Protein AF-A0A9Q1RD92-F1 (afdb_monomer_lite)

Foldseek 3Di:
DQDLCQLLVQQDEVVCVVVLLQDFPPVVPDPPFDQFAKFFLEDPVVVVCLLQLAQFKAAQWDQDPDQQLDDPVLPPLQDSVLWIFADLAIAGAPVLSVLSNPDPRQVVSCVPQRDAQDDDDPVCPPVSVVSVPHRHHDCSGTVSNSSCSVVVCPVRHLNHHQEAFAADPPDPDPVPRPPGGDEQELVCLDPVNSVVLQPDQWDADPNVRDIRGCDRPNDGGRSHRMYDGYHPNSVVNCVVVCSYPPPPPDDPPPNNVTRDDPPSRRNHYYDDDPDDD

Organism: NCBI:txid402998

Structure (mmCIF, N/CA/C/O backbone):
data_AF-A0A9Q1RD92-F1
#
_entry.id   AF-A0A9Q1RD92-F1
#
loop_
_atom_site.group_PDB
_atom_site.id
_atom_site.type_symbol
_atom_site.label_atom_id
_atom_site.label_alt_id
_atom_site.label_comp_id
_atom_site.label_asym_id
_atom_site.label_entity_id
_atom_site.label_seq_id
_atom_site.pdbx_PDB_ins_code
_atom_site.Cartn_x
_atom_site.Cartn_y
_atom_site.Cartn_z
_atom_site.occupancy
_atom_site.B_iso_or_equiv
_atom_site.auth_seq_id
_atom_site.auth_comp_id
_atom_site.auth_asym_id
_atom_site.auth_atom_id
_atom_site.pdbx_PDB_model_num
ATOM 1 N N . MET A 1 1 ? -16.135 16.000 1.219 1.00 26.03 1 MET A N 1
ATOM 2 C CA . MET A 1 1 ? -16.306 14.805 2.072 1.00 26.03 1 MET A CA 1
ATOM 3 C C . MET A 1 1 ? -16.452 13.628 1.133 1.00 26.03 1 MET A C 1
ATOM 5 O O . MET A 1 1 ? -17.307 13.710 0.267 1.00 26.03 1 MET A O 1
ATOM 9 N N . LEU A 1 2 ? -15.581 12.622 1.229 1.00 29.78 2 LEU A N 1
ATOM 10 C CA . LEU A 1 2 ? -15.732 11.386 0.459 1.00 29.78 2 LEU A CA 1
ATOM 11 C C . LEU A 1 2 ? -16.819 10.551 1.150 1.00 29.78 2 LEU A C 1
ATOM 13 O O . LEU A 1 2 ? -16.694 10.261 2.340 1.00 29.78 2 LEU A O 1
ATOM 17 N N . ASN A 1 3 ? -17.905 10.245 0.441 1.00 27.03 3 ASN A N 1
ATOM 18 C CA . ASN A 1 3 ? -18.928 9.308 0.917 1.00 27.03 3 ASN A CA 1
ATOM 19 C C . ASN A 1 3 ? -18.366 7.875 0.891 1.00 27.03 3 ASN A C 1
ATOM 21 O O . ASN A 1 3 ? -17.477 7.594 0.090 1.00 27.03 3 ASN A O 1
ATOM 25 N N . SER A 1 4 ? -18.898 6.967 1.718 1.00 34.47 4 SER A N 1
ATOM 26 C CA . SER A 1 4 ? -18.618 5.512 1.674 1.00 34.47 4 SER A CA 1
ATOM 27 C C . SER A 1 4 ? -18.643 4.982 0.244 1.00 34.47 4 SER A C 1
ATOM 29 O O . SER A 1 4 ? -17.712 4.318 -0.200 1.00 34.47 4 SER A O 1
ATOM 31 N N . LEU A 1 5 ? -19.659 5.406 -0.515 1.00 29.25 5 LEU A N 1
ATOM 32 C CA . LEU A 1 5 ? -19.822 5.072 -1.925 1.00 29.25 5 LEU A CA 1
ATOM 33 C C . LEU A 1 5 ? -18.646 5.503 -2.816 1.00 29.25 5 LEU A C 1
ATOM 35 O O . LEU A 1 5 ? -18.371 4.813 -3.781 1.00 29.25 5 LEU A O 1
ATOM 39 N N . GLN A 1 6 ? -17.903 6.573 -2.510 1.00 32.31 6 GLN A N 1
ATOM 40 C CA . GLN A 1 6 ? -16.749 7.000 -3.324 1.00 32.31 6 GLN A CA 1
ATOM 41 C C . GLN A 1 6 ? -15.453 6.239 -3.017 1.00 32.31 6 GLN A C 1
ATOM 43 O O . GLN A 1 6 ? -14.544 6.242 -3.846 1.00 32.31 6 GLN A O 1
ATOM 48 N N . ILE A 1 7 ? -15.342 5.611 -1.843 1.00 35.44 7 ILE A N 1
ATOM 49 C CA . ILE A 1 7 ? -14.214 4.722 -1.520 1.00 35.44 7 ILE A CA 1
ATOM 50 C C . ILE A 1 7 ? -14.459 3.331 -2.126 1.00 35.44 7 ILE A C 1
ATOM 52 O O . ILE A 1 7 ? -13.508 2.691 -2.565 1.00 35.44 7 ILE A O 1
ATOM 56 N N . VAL A 1 8 ?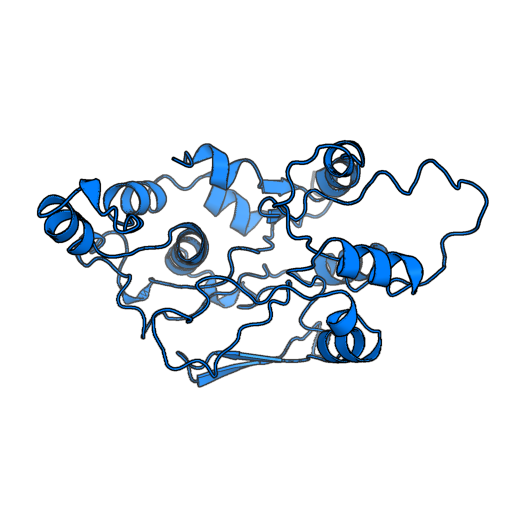 -15.729 2.921 -2.218 1.00 33.53 8 VAL A N 1
ATOM 57 C CA . VAL A 1 8 ? -16.171 1.593 -2.674 1.00 33.53 8 VAL A CA 1
ATOM 58 C C . VAL A 1 8 ? -16.534 1.535 -4.171 1.00 33.53 8 VAL A C 1
ATOM 60 O O . VAL A 1 8 ? -16.395 0.480 -4.777 1.00 33.53 8 VAL A O 1
ATOM 63 N N . GLN A 1 9 ? -16.885 2.645 -4.841 1.00 28.39 9 GLN A N 1
ATOM 64 C CA . GLN A 1 9 ? -17.232 2.651 -6.284 1.00 28.39 9 GLN A CA 1
ATOM 65 C C . GLN A 1 9 ? -16.112 2.200 -7.238 1.00 28.39 9 GLN A C 1
ATOM 67 O O . GLN A 1 9 ? -16.344 2.089 -8.438 1.00 28.39 9 GLN A O 1
ATOM 72 N N . TYR A 1 10 ? -14.904 1.949 -6.734 1.00 37.84 10 TYR A N 1
ATOM 73 C CA . TYR A 1 10 ? -13.746 1.560 -7.537 1.00 37.84 10 TYR A CA 1
ATOM 74 C C . TYR A 1 10 ? -13.328 0.104 -7.336 1.00 37.84 10 TYR A C 1
ATOM 76 O O . TYR A 1 10 ? -12.181 -0.227 -7.618 1.00 37.84 10 TYR A O 1
ATOM 84 N N . VAL A 1 11 ? -14.236 -0.764 -6.883 1.00 36.69 11 VAL A N 1
ATOM 85 C CA . VAL A 1 11 ? -14.088 -2.225 -6.938 1.00 36.69 11 VAL A CA 1
ATOM 86 C C . VAL A 1 11 ? -14.113 -2.657 -8.420 1.00 36.69 11 VAL A C 1
ATOM 88 O O . VAL A 1 11 ? -15.149 -3.008 -8.973 1.00 36.69 11 VAL A O 1
ATOM 91 N N . VAL A 1 12 ? -12.981 -2.536 -9.121 1.00 38.09 12 VAL A N 1
ATOM 92 C CA . VAL A 1 12 ? -12.876 -2.781 -10.572 1.00 38.09 12 VAL A CA 1
ATOM 93 C C . VAL A 1 12 ? -12.533 -4.248 -10.801 1.00 38.09 12 VAL A C 1
ATOM 95 O O . VAL A 1 12 ? -11.369 -4.631 -10.677 1.00 38.09 12 VAL A O 1
ATOM 98 N N . ALA A 1 13 ? -13.550 -5.057 -11.142 1.00 35.62 13 ALA A N 1
ATOM 99 C CA . ALA A 1 13 ? -13.432 -6.373 -11.793 1.00 35.62 13 ALA A CA 1
ATOM 100 C C . ALA A 1 13 ? -12.363 -6.283 -12.887 1.00 35.62 13 ALA A C 1
ATOM 102 O O . ALA A 1 13 ? -12.375 -5.321 -13.644 1.00 35.62 13 ALA A O 1
ATOM 103 N N . LEU A 1 14 ? -11.438 -7.237 -13.021 1.00 38.88 14 LEU A N 1
ATOM 104 C CA . LEU A 1 14 ? -10.480 -7.238 -14.143 1.00 38.88 14 LEU A CA 1
ATOM 105 C C . LEU A 1 14 ? -11.116 -7.002 -15.517 1.00 38.88 14 LEU A C 1
ATOM 107 O O . LEU A 1 14 ? -10.468 -6.427 -16.386 1.00 38.88 14 LEU A O 1
ATOM 111 N N . GLU A 1 15 ? -12.383 -7.361 -15.696 1.00 34.72 15 GLU A N 1
ATOM 112 C CA . GLU A 1 15 ? -13.148 -7.058 -16.907 1.00 34.72 15 GLU A CA 1
ATOM 113 C C . GLU A 1 15 ? -13.212 -5.552 -17.218 1.00 34.72 15 GLU A C 1
ATOM 115 O O . GLU A 1 15 ? -13.109 -5.142 -18.371 1.00 34.72 15 GLU A O 1
ATOM 120 N N . THR A 1 16 ? -13.248 -4.691 -16.198 1.00 34.69 16 THR A N 1
ATOM 121 C CA . THR A 1 16 ? -13.202 -3.230 -16.354 1.00 34.69 16 THR A CA 1
ATOM 122 C C . THR A 1 16 ? -11.785 -2.663 -16.442 1.00 34.69 16 THR A C 1
ATOM 124 O O . THR A 1 16 ? -11.638 -1.474 -16.731 1.00 34.69 16 THR A O 1
ATOM 127 N N . VAL A 1 17 ? -10.719 -3.467 -16.320 1.00 36.88 17 VAL A N 1
ATOM 128 C CA . VAL A 1 17 ? -9.365 -3.007 -16.678 1.00 36.88 17 VAL A CA 1
ATOM 129 C C . VAL A 1 17 ? -9.322 -2.650 -18.167 1.00 36.88 17 VAL A C 1
ATOM 131 O O . VAL A 1 17 ? -8.792 -1.598 -18.500 1.00 36.88 17 VAL A O 1
ATOM 134 N N . TYR A 1 18 ? -10.004 -3.385 -19.052 1.00 29.88 18 TYR A N 1
ATOM 135 C CA . TYR A 1 18 ? -10.088 -3.023 -20.477 1.00 29.88 18 TYR A CA 1
ATOM 136 C C . TYR A 1 18 ? -10.758 -1.650 -20.710 1.00 29.88 18 TYR A C 1
ATOM 138 O O . TYR A 1 18 ? -10.293 -0.858 -21.528 1.00 29.88 18 TYR A O 1
ATOM 146 N N . ALA A 1 19 ? -11.790 -1.314 -19.927 1.00 27.11 19 ALA A N 1
ATOM 147 C CA . ALA A 1 19 ? -12.488 -0.025 -20.003 1.00 27.11 19 ALA A CA 1
ATOM 148 C C . ALA A 1 19 ? -11.735 1.125 -19.299 1.00 27.11 19 ALA A C 1
ATOM 150 O O . ALA A 1 19 ? -11.815 2.278 -19.718 1.00 27.11 19 ALA A O 1
ATOM 151 N N . THR A 1 20 ? -10.953 0.825 -18.257 1.00 32.47 20 THR A N 1
ATOM 152 C CA . THR A 1 20 ? -10.152 1.816 -17.509 1.00 32.47 20 THR A CA 1
ATOM 153 C C . THR A 1 20 ? -8.831 2.137 -18.208 1.00 32.47 20 THR A C 1
ATOM 155 O O . THR A 1 20 ? -8.248 3.198 -17.972 1.00 32.47 20 THR A O 1
ATOM 158 N N . TYR A 1 21 ? -8.387 1.259 -19.110 1.00 33.28 21 TYR A N 1
ATOM 159 C CA . TYR A 1 21 ? -7.389 1.608 -20.109 1.00 33.28 21 TYR A CA 1
ATOM 160 C C . TYR A 1 21 ? -7.946 2.685 -21.059 1.00 33.28 21 TYR A C 1
ATOM 162 O O . TYR A 1 21 ? -7.186 3.523 -21.477 1.00 33.28 21 TYR A O 1
ATOM 170 N N . LEU A 1 22 ? -9.247 2.819 -21.335 1.00 31.08 22 LEU A N 1
ATOM 171 C CA . LEU A 1 22 ? -9.748 3.691 -22.420 1.00 31.08 22 LEU A CA 1
ATOM 172 C C . LEU A 1 22 ? -10.034 5.175 -22.107 1.00 31.08 22 LEU A C 1
ATOM 174 O O . LEU A 1 22 ? -10.665 5.842 -22.921 1.00 31.08 22 LEU A O 1
ATOM 178 N N . LEU A 1 23 ? -9.562 5.743 -20.989 1.00 32.25 23 LEU A N 1
ATOM 179 C CA . LEU A 1 23 ? -9.951 7.110 -20.590 1.00 32.25 23 LEU A CA 1
ATOM 180 C C . LEU A 1 23 ? -8.784 8.110 -20.492 1.00 32.25 23 LEU A C 1
ATOM 182 O O . LEU A 1 23 ? -8.270 8.402 -19.415 1.00 32.25 23 LEU A O 1
ATOM 186 N N . ASP A 1 24 ? -8.455 8.636 -21.672 1.00 34.91 24 ASP A N 1
ATOM 187 C CA . ASP A 1 24 ? -8.593 10.039 -22.094 1.00 34.91 24 ASP A CA 1
ATOM 188 C C . ASP A 1 24 ? -7.388 10.998 -21.947 1.00 34.91 24 ASP A C 1
ATOM 190 O O . ASP A 1 24 ? -7.086 11.559 -20.891 1.00 34.91 24 ASP A O 1
ATOM 194 N N . PHE A 1 25 ? -6.749 11.246 -23.098 1.00 36.69 25 PHE A N 1
ATOM 195 C CA . PHE A 1 25 ? -5.717 12.258 -23.360 1.00 36.69 25 PHE A CA 1
ATOM 196 C C . PHE A 1 25 ? -6.254 13.700 -23.180 1.00 36.69 25 PHE A C 1
ATOM 198 O O . PHE A 1 25 ? -5.470 14.639 -23.024 1.00 36.69 25 PHE A O 1
ATOM 205 N N . SER A 1 26 ? -7.583 13.894 -23.147 1.00 32.72 26 SER A N 1
ATOM 206 C CA . SER A 1 26 ? -8.235 15.211 -23.031 1.00 32.72 26 SER A CA 1
ATOM 207 C C . SER A 1 26 ? -7.891 15.973 -21.739 1.00 32.72 26 SER A C 1
ATOM 209 O O . SER A 1 26 ? -7.813 17.204 -21.738 1.00 32.72 26 SER A O 1
ATOM 211 N N . LEU A 1 27 ? -7.580 15.267 -20.644 1.00 37.16 27 LEU A N 1
ATOM 212 C CA . LEU A 1 27 ? -7.213 15.880 -19.359 1.00 37.16 27 LEU A CA 1
ATOM 213 C C . LEU A 1 27 ? -5.784 16.444 -19.324 1.00 37.16 27 LEU A C 1
ATOM 215 O O . LEU A 1 27 ? -5.471 17.234 -18.434 1.00 37.16 27 LEU A O 1
ATOM 219 N N . MET A 1 28 ? -4.919 16.085 -20.281 1.00 37.69 28 MET A N 1
ATOM 220 C CA . MET A 1 28 ? -3.594 16.704 -20.423 1.00 37.69 28 MET A CA 1
ATOM 221 C C . MET A 1 28 ? -3.645 18.095 -21.074 1.00 37.69 28 MET A C 1
ATOM 223 O O . MET A 1 28 ? -2.677 18.849 -20.945 1.00 37.69 28 MET A O 1
ATOM 227 N N . ASN A 1 29 ? -4.758 18.441 -21.734 1.00 38.06 29 ASN A N 1
ATOM 228 C CA . ASN A 1 29 ? -4.940 19.709 -22.447 1.00 38.06 29 ASN A CA 1
ATOM 229 C C . ASN A 1 29 ? -5.626 20.798 -21.611 1.00 38.06 29 ASN A C 1
ATOM 231 O O . ASN A 1 29 ? -5.605 21.962 -21.999 1.00 38.06 29 ASN A O 1
ATOM 235 N N . HIS A 1 30 ? -6.192 20.463 -20.448 1.00 37.88 30 HIS A N 1
ATOM 236 C CA . HIS A 1 30 ? -6.701 21.469 -19.521 1.00 37.88 30 HIS A CA 1
ATOM 237 C C . HIS A 1 30 ? -5.587 21.946 -18.579 1.00 37.88 30 HIS A C 1
ATOM 239 O O . HIS A 1 30 ? -4.957 21.145 -17.890 1.00 37.88 30 HIS A O 1
ATOM 245 N N . GLU A 1 31 ? -5.394 23.266 -18.488 1.00 35.53 31 GLU A N 1
ATOM 246 C CA . GLU A 1 31 ? -4.443 23.987 -17.618 1.00 35.53 31 GLU A CA 1
ATOM 247 C C . GLU A 1 31 ? -4.655 23.790 -16.094 1.00 35.53 31 GLU A C 1
ATOM 249 O O . GLU A 1 31 ? -4.283 24.630 -15.278 1.00 35.53 31 GLU A O 1
ATOM 254 N N . ARG A 1 32 ? -5.220 22.667 -15.638 1.00 39.25 32 ARG A N 1
ATOM 255 C CA . ARG A 1 32 ? -5.236 22.295 -14.214 1.00 39.25 32 ARG A CA 1
ATOM 256 C C . ARG A 1 32 ? -4.068 21.369 -13.894 1.00 39.25 32 ARG A C 1
ATOM 258 O O . ARG A 1 32 ? -4.201 20.165 -13.682 1.00 39.25 32 ARG A O 1
ATOM 265 N N . ALA A 1 33 ? -2.898 21.990 -13.814 1.00 40.81 33 ALA A N 1
ATOM 266 C CA . ALA A 1 33 ? -1.619 21.405 -13.441 1.00 40.81 33 ALA A CA 1
ATOM 267 C C . ALA A 1 33 ? -1.558 20.907 -11.975 1.00 40.81 33 ALA A C 1
ATOM 269 O O . ALA A 1 33 ? -0.862 21.498 -11.164 1.00 40.81 33 ALA A O 1
ATOM 270 N N . TYR A 1 34 ? -2.232 19.806 -11.606 1.00 44.94 34 TYR A N 1
ATOM 271 C CA . TYR A 1 34 ? -2.025 19.161 -10.284 1.00 44.94 34 TYR A CA 1
ATOM 272 C C . TYR A 1 34 ? -2.139 17.625 -10.256 1.00 44.94 34 TYR A C 1
ATOM 274 O O . TYR A 1 34 ? -1.931 17.008 -9.203 1.00 44.94 34 TYR A O 1
ATOM 282 N N . ILE A 1 35 ? -2.415 16.971 -11.387 1.00 49.25 35 ILE A N 1
ATOM 283 C CA . ILE A 1 35 ? -2.467 15.505 -11.455 1.00 49.25 35 ILE A CA 1
ATOM 284 C C . ILE A 1 35 ? -1.035 14.995 -11.605 1.00 49.25 35 ILE A C 1
ATOM 286 O O . ILE A 1 35 ? -0.452 15.026 -12.683 1.00 49.25 35 ILE A O 1
ATOM 290 N N . LYS A 1 36 ? -0.428 14.568 -10.497 1.00 63.22 36 LYS A N 1
ATOM 291 C CA . LYS A 1 36 ? 0.892 13.938 -10.559 1.00 63.22 36 LYS A CA 1
ATOM 292 C C . LYS A 1 36 ? 0.730 12.432 -10.801 1.00 63.22 36 LYS A C 1
ATOM 294 O O . LYS A 1 36 ? -0.031 11.782 -10.082 1.00 63.22 36 LYS A O 1
ATOM 299 N N . ILE A 1 37 ? 1.468 11.916 -11.778 1.00 70.88 37 ILE A N 1
ATOM 300 C CA . ILE A 1 37 ? 1.159 10.710 -12.558 1.00 70.88 37 ILE A CA 1
ATOM 301 C C . ILE A 1 37 ? 1.672 9.436 -11.866 1.00 70.88 37 ILE A C 1
ATOM 303 O O . ILE A 1 37 ? 2.696 9.454 -11.175 1.00 70.88 37 ILE A O 1
ATOM 307 N N . CYS A 1 38 ? 0.946 8.334 -12.052 1.00 78.19 38 CYS A N 1
ATOM 308 C CA . CYS A 1 38 ? 1.391 6.973 -11.755 1.00 78.19 38 CYS A CA 1
ATOM 309 C C . CYS A 1 38 ? 1.768 6.293 -13.075 1.00 78.19 38 CYS A C 1
ATOM 311 O O . CYS A 1 38 ? 1.035 6.435 -14.053 1.00 78.19 38 CYS A O 1
ATOM 313 N N . PHE A 1 39 ? 2.897 5.590 -13.110 1.00 81.00 39 PHE A N 1
ATOM 314 C CA . PHE A 1 39 ? 3.460 5.031 -14.337 1.00 81.00 39 PHE A CA 1
ATOM 315 C C . PHE A 1 39 ? 3.656 3.510 -14.211 1.00 81.00 39 PHE A C 1
ATOM 317 O O . PHE A 1 39 ? 4.224 3.069 -13.203 1.00 81.00 39 PHE A O 1
ATOM 324 N N . PRO A 1 40 ? 3.210 2.699 -15.191 1.00 85.81 40 PRO A N 1
ATOM 325 C CA . PRO A 1 40 ? 3.483 1.266 -15.209 1.00 85.81 40 PRO A CA 1
ATOM 326 C C . PRO A 1 40 ? 4.965 1.013 -15.506 1.00 85.81 40 PRO A C 1
ATOM 328 O O . PRO A 1 40 ? 5.524 1.521 -16.473 1.00 85.81 40 PRO A O 1
ATOM 331 N N . LEU A 1 41 ? 5.622 0.209 -14.674 1.00 85.75 41 LEU A N 1
ATOM 332 C CA . LEU A 1 41 ? 7.034 -0.137 -14.854 1.00 85.75 41 LEU A CA 1
ATOM 333 C C . LEU A 1 41 ? 7.218 -1.251 -15.895 1.00 85.75 41 LEU A C 1
ATOM 335 O O . LEU A 1 41 ? 8.297 -1.394 -16.468 1.00 85.75 41 LEU A O 1
ATOM 339 N N . TYR A 1 42 ? 6.175 -2.034 -16.155 1.00 84.75 42 TYR A N 1
ATOM 340 C CA . TYR A 1 42 ? 6.197 -3.179 -17.060 1.00 84.75 42 TYR A CA 1
ATOM 341 C C . TYR A 1 42 ? 5.054 -3.090 -18.070 1.00 84.75 42 TYR A C 1
ATOM 343 O O . TYR A 1 42 ? 4.136 -2.286 -17.921 1.00 84.75 42 TYR A O 1
ATOM 351 N N . ASN A 1 43 ? 5.114 -3.918 -19.114 1.00 80.38 43 ASN A N 1
ATOM 352 C CA . ASN A 1 43 ? 4.020 -4.013 -20.075 1.00 80.38 43 ASN A CA 1
ATOM 353 C C . ASN A 1 43 ? 2.783 -4.681 -19.447 1.00 80.38 43 ASN A C 1
ATOM 355 O O . ASN A 1 43 ? 2.867 -5.335 -18.403 1.00 80.38 43 ASN A O 1
ATOM 359 N N . PHE A 1 44 ? 1.637 -4.535 -20.112 1.00 79.38 44 PHE A N 1
ATOM 360 C CA . PHE A 1 44 ? 0.369 -5.077 -19.628 1.00 79.38 44 PHE A CA 1
ATOM 361 C C . PHE A 1 44 ? 0.420 -6.588 -19.381 1.00 79.38 44 PHE A C 1
ATOM 363 O O . PHE A 1 44 ? -0.004 -7.032 -18.322 1.00 79.38 44 PHE A O 1
ATOM 370 N N . SER A 1 45 ? 0.983 -7.363 -20.315 1.00 80.75 45 SER A N 1
ATOM 371 C CA . SER A 1 45 ? 1.062 -8.826 -20.206 1.00 80.75 45 SER A CA 1
ATOM 372 C C . SER A 1 45 ? 1.801 -9.264 -18.937 1.00 80.75 45 SER A C 1
ATOM 374 O O . SER A 1 45 ? 1.304 -10.102 -18.188 1.00 80.75 45 SER A O 1
ATOM 376 N N . PHE A 1 46 ? 2.937 -8.633 -18.628 1.00 84.25 46 PHE A N 1
ATOM 377 C CA . PHE A 1 46 ? 3.684 -8.900 -17.401 1.00 84.25 46 PHE A CA 1
ATOM 378 C C . PHE A 1 46 ? 2.868 -8.552 -16.153 1.00 84.25 46 PHE A C 1
ATOM 380 O O . PHE A 1 46 ? 2.798 -9.356 -15.228 1.00 84.25 46 PHE A O 1
ATOM 387 N N . ILE A 1 47 ? 2.240 -7.371 -16.122 1.00 81.94 47 ILE A N 1
ATOM 388 C CA . ILE A 1 47 ? 1.431 -6.922 -14.978 1.00 81.94 47 ILE A CA 1
ATOM 389 C C . ILE A 1 47 ? 0.245 -7.865 -14.759 1.00 81.94 47 ILE A C 1
ATOM 391 O O . ILE A 1 47 ? 0.016 -8.309 -13.637 1.00 81.94 47 ILE A O 1
ATOM 395 N N . TYR A 1 48 ? -0.483 -8.193 -15.824 1.00 80.44 48 TYR A N 1
ATOM 396 C CA . TYR A 1 48 ? -1.624 -9.098 -15.785 1.00 80.44 48 TYR A CA 1
ATOM 397 C C . TYR A 1 48 ? -1.214 -10.472 -15.252 1.00 80.44 48 TYR A C 1
ATOM 399 O O . TYR A 1 48 ? -1.779 -10.928 -14.261 1.00 80.44 48 TYR A O 1
ATOM 407 N N . ASN A 1 49 ? -0.175 -11.082 -15.831 1.00 83.19 49 ASN A N 1
ATOM 408 C CA . ASN A 1 49 ? 0.309 -12.395 -15.405 1.00 83.19 49 ASN A CA 1
ATOM 409 C C . ASN A 1 49 ? 0.811 -12.377 -13.956 1.00 83.19 49 ASN A C 1
ATOM 411 O O . ASN A 1 49 ? 0.501 -13.289 -13.196 1.00 83.19 49 ASN A O 1
ATOM 415 N N . TYR A 1 50 ? 1.524 -11.326 -13.540 1.00 86.56 50 TYR A N 1
ATOM 416 C CA . TYR A 1 50 ? 1.972 -11.169 -12.154 1.00 86.56 50 TYR A CA 1
ATOM 417 C C . TYR A 1 50 ? 0.789 -11.139 -11.181 1.00 86.56 50 TYR A C 1
ATOM 419 O O . TYR A 1 50 ? 0.817 -11.779 -10.129 1.00 86.56 50 TYR A O 1
ATOM 427 N N . LEU A 1 51 ? -0.255 -10.375 -11.513 1.00 84.50 51 LEU A N 1
ATOM 428 C CA . LEU A 1 51 ? -1.433 -10.259 -10.666 1.00 84.50 51 LEU A CA 1
ATOM 429 C C . LEU A 1 51 ? -2.230 -11.566 -10.651 1.00 84.50 51 LEU A C 1
ATOM 431 O O . LEU A 1 51 ? -2.571 -12.021 -9.561 1.00 84.50 51 LEU A O 1
ATOM 435 N N . MET A 1 52 ? -2.474 -12.185 -11.809 1.00 83.75 52 MET A N 1
ATOM 436 C CA . MET A 1 52 ? -3.285 -13.405 -11.919 1.00 83.75 52 MET A CA 1
ATOM 437 C C . MET A 1 52 ? -2.608 -14.631 -11.320 1.00 83.75 52 MET A C 1
ATOM 439 O O . MET A 1 52 ? -3.290 -15.486 -10.770 1.00 83.75 52 MET A O 1
ATOM 443 N N . ALA A 1 53 ? -1.278 -14.705 -11.364 1.00 87.44 53 ALA A N 1
ATOM 444 C CA . ALA A 1 53 ? -0.540 -15.825 -10.787 1.00 87.44 53 ALA A CA 1
ATOM 445 C C . ALA A 1 53 ? -0.589 -15.864 -9.249 1.00 87.44 53 ALA A C 1
ATOM 447 O O . ALA A 1 53 ? -0.271 -16.890 -8.652 1.00 87.44 53 ALA A O 1
ATOM 448 N N . SER A 1 54 ? -0.944 -14.756 -8.588 1.00 86.69 54 SER A N 1
ATOM 449 C CA . SER A 1 54 ? -1.022 -14.694 -7.128 1.00 86.69 54 SER A CA 1
ATOM 450 C C . SER A 1 54 ? -2.471 -14.831 -6.646 1.00 86.69 54 SER A C 1
ATOM 452 O O . SER A 1 54 ? -3.291 -13.970 -6.985 1.00 86.69 54 SER A O 1
ATOM 454 N N . PRO A 1 55 ? -2.784 -15.816 -5.779 1.00 89.69 55 PRO A N 1
ATOM 455 C CA . PRO A 1 55 ? -4.112 -15.959 -5.182 1.00 89.69 55 PRO A CA 1
ATOM 456 C C . PRO A 1 55 ? -4.369 -14.947 -4.053 1.00 89.69 55 PRO A C 1
ATOM 458 O O . PRO A 1 55 ? -5.442 -14.945 -3.465 1.00 89.69 55 PRO A O 1
ATOM 461 N N . ARG A 1 56 ? -3.389 -14.096 -3.721 1.00 91.75 56 ARG A N 1
ATOM 462 C CA . ARG A 1 56 ? -3.445 -13.155 -2.597 1.00 91.75 56 ARG A CA 1
ATOM 463 C C . ARG A 1 56 ? -3.766 -11.737 -3.055 1.00 91.75 56 ARG A C 1
ATOM 465 O O . ARG A 1 56 ? -3.457 -11.339 -4.185 1.00 91.75 56 ARG A O 1
ATOM 472 N N . SER A 1 57 ? -4.352 -10.953 -2.157 1.00 90.06 57 SER A N 1
ATOM 473 C CA . SER A 1 57 ? -4.466 -9.499 -2.325 1.00 90.06 57 SER A CA 1
ATOM 474 C C . SER A 1 57 ? -3.139 -8.818 -1.994 1.00 90.06 57 SER A C 1
ATOM 476 O O . SER A 1 57 ? -2.459 -9.236 -1.066 1.00 90.06 57 SER A O 1
ATOM 478 N N . PHE A 1 58 ? -2.797 -7.735 -2.691 1.00 92.94 58 PHE A N 1
ATOM 479 C CA . PHE A 1 58 ? -1.659 -6.877 -2.352 1.00 92.94 58 PHE A CA 1
ATOM 480 C C . PHE A 1 58 ? -2.160 -5.657 -1.589 1.00 92.94 58 PHE A C 1
ATOM 482 O O . PHE A 1 58 ? -2.679 -4.703 -2.180 1.00 92.94 58 PHE A O 1
ATOM 489 N N . VAL A 1 59 ? -2.035 -5.704 -0.269 1.00 92.69 59 VAL A N 1
ATOM 490 C CA . VAL A 1 59 ? -2.473 -4.636 0.626 1.00 92.69 59 VAL A CA 1
ATOM 491 C C . VAL A 1 59 ? -1.321 -4.317 1.551 1.00 92.69 59 VAL A C 1
ATOM 493 O O . VAL A 1 59 ? -0.966 -5.101 2.424 1.00 92.69 59 VAL A O 1
ATOM 496 N N . ASP A 1 60 ? -0.740 -3.138 1.372 1.00 93.44 60 ASP A N 1
ATOM 497 C CA . ASP A 1 60 ? 0.203 -2.617 2.347 1.00 93.44 60 ASP A CA 1
ATOM 498 C C . ASP A 1 60 ? -0.515 -2.447 3.689 1.00 93.44 60 ASP A C 1
ATOM 500 O O . ASP A 1 60 ? -1.494 -1.703 3.762 1.00 93.44 60 ASP A O 1
ATOM 504 N N . SER A 1 61 ? -0.078 -3.193 4.704 1.00 94.75 61 SER A N 1
ATOM 505 C CA . SER A 1 61 ? -0.738 -3.297 6.007 1.00 94.75 61 SER A CA 1
ATOM 506 C C . SER A 1 61 ? 0.299 -3.574 7.088 1.00 94.75 61 SER A C 1
ATOM 508 O O . SER A 1 61 ? 0.981 -4.602 7.057 1.00 94.75 61 SER A O 1
ATOM 510 N N . PHE A 1 62 ? 0.424 -2.669 8.054 1.00 93.38 62 PHE A N 1
ATOM 511 C CA . PHE A 1 62 ? 1.344 -2.756 9.189 1.00 93.38 62 PHE A CA 1
ATOM 512 C C . PHE A 1 62 ? 0.812 -2.016 10.419 1.00 93.38 62 PHE A C 1
ATOM 514 O O . PHE A 1 62 ? -0.070 -1.162 10.326 1.00 93.38 62 PHE A O 1
ATOM 521 N N . LEU A 1 63 ? 1.350 -2.340 11.594 1.00 91.31 63 LEU A N 1
ATOM 522 C CA . LEU A 1 63 ? 1.010 -1.670 12.849 1.00 91.31 63 LEU A CA 1
ATOM 523 C C . LEU A 1 63 ? 1.426 -0.191 12.851 1.00 91.31 63 LEU A C 1
ATOM 525 O O . LEU A 1 63 ? 2.590 0.146 12.606 1.00 91.31 63 LEU A O 1
ATOM 529 N N . ASP A 1 64 ? 0.497 0.690 13.227 1.00 85.38 64 ASP A N 1
ATOM 530 C CA . ASP A 1 64 ? 0.748 2.124 13.412 1.00 85.38 64 ASP A CA 1
ATOM 531 C C . ASP A 1 64 ? 1.161 2.445 14.855 1.00 85.38 64 ASP A C 1
ATOM 533 O O . ASP A 1 64 ? 0.348 2.854 15.684 1.00 85.38 64 ASP A O 1
ATOM 537 N N . LYS A 1 65 ? 2.441 2.229 15.174 1.00 77.25 65 LYS A N 1
ATOM 538 C CA . LYS A 1 65 ? 2.978 2.473 16.527 1.00 77.25 65 LYS A CA 1
ATOM 539 C C . LYS A 1 65 ? 3.414 3.920 16.781 1.00 77.25 65 LYS A C 1
ATOM 541 O O . LYS A 1 65 ? 3.562 4.304 17.934 1.00 77.25 65 LYS A O 1
ATOM 546 N N . LYS A 1 66 ? 3.684 4.705 15.731 1.00 68.00 66 LYS A N 1
ATOM 547 C CA . LYS A 1 66 ? 4.401 5.990 15.851 1.00 68.00 66 LYS A CA 1
ATOM 548 C C . LYS A 1 66 ? 3.509 7.223 15.720 1.00 68.00 66 LYS A C 1
ATOM 550 O O . LYS A 1 66 ? 3.855 8.253 16.289 1.00 68.00 66 LYS A O 1
ATOM 555 N N . ASP A 1 67 ? 2.380 7.144 15.011 1.00 67.50 67 ASP A N 1
ATOM 556 C CA . ASP A 1 67 ? 1.663 8.364 14.618 1.00 67.50 67 ASP A CA 1
ATOM 557 C C . ASP A 1 67 ? 0.508 8.762 15.557 1.00 67.50 67 ASP A C 1
ATOM 559 O O . ASP A 1 67 ? -0.084 9.826 15.368 1.00 67.50 67 ASP A O 1
ATOM 563 N N . GLY A 1 68 ? 0.154 7.940 16.557 1.00 78.94 68 GLY A N 1
ATOM 564 C CA . GLY A 1 68 ? -0.909 8.261 17.527 1.00 78.94 68 GLY A CA 1
ATOM 565 C C . GLY A 1 68 ? -2.278 8.557 16.888 1.00 78.94 68 GLY A C 1
ATOM 566 O O . GLY A 1 68 ? -3.091 9.295 17.452 1.00 78.94 68 GLY A O 1
ATOM 567 N N . ARG A 1 69 ? -2.519 8.031 15.677 1.00 86.12 69 ARG A N 1
ATOM 568 C CA . ARG A 1 69 ? -3.703 8.341 14.853 1.00 86.12 69 ARG A CA 1
ATOM 569 C C . ARG A 1 69 ? -4.954 7.604 15.305 1.00 86.12 69 ARG A C 1
ATOM 571 O O . ARG A 1 69 ? -6.060 8.050 15.002 1.00 86.12 69 ARG A O 1
ATOM 578 N N . TYR A 1 70 ? -4.778 6.500 16.026 1.00 90.44 70 TYR A N 1
ATOM 579 C CA . TYR A 1 70 ? -5.880 5.759 16.612 1.00 90.44 70 TYR A CA 1
ATOM 580 C C . TYR A 1 70 ? -6.616 6.621 17.645 1.00 90.44 70 TYR A C 1
ATOM 582 O O . TYR A 1 70 ? -6.013 7.247 18.517 1.00 90.44 70 TYR A O 1
ATOM 590 N N . ASN A 1 71 ? -7.938 6.648 17.534 1.00 91.25 71 ASN A N 1
ATOM 591 C CA . ASN A 1 71 ? -8.827 7.327 18.460 1.00 91.25 71 ASN A CA 1
ATOM 592 C C . ASN A 1 71 ? -9.388 6.283 19.440 1.00 91.25 71 ASN A C 1
ATOM 594 O O . ASN A 1 71 ? -10.129 5.406 18.993 1.00 91.25 71 ASN A O 1
ATOM 598 N N . PRO A 1 72 ? -9.110 6.380 20.756 1.00 91.81 72 PRO A N 1
ATOM 599 C CA . PRO A 1 72 ? -9.576 5.407 21.748 1.00 91.81 72 PRO A CA 1
ATOM 600 C C . PRO A 1 72 ? -11.090 5.168 21.753 1.00 91.81 72 PRO A C 1
ATOM 602 O O . PRO A 1 72 ? -11.530 4.084 22.117 1.00 91.81 72 PRO A O 1
ATOM 605 N N . LYS A 1 73 ? -11.887 6.144 21.291 1.00 92.88 73 LYS A N 1
ATOM 606 C CA . LYS A 1 73 ? -13.350 6.028 21.184 1.00 92.88 73 LYS A CA 1
ATOM 607 C C . LYS A 1 73 ? -13.830 5.058 20.100 1.00 92.88 73 LYS A C 1
ATOM 609 O O . LYS A 1 73 ? -15.018 4.775 20.045 1.00 92.88 73 LYS A O 1
ATOM 614 N N . MET A 1 74 ? -12.937 4.573 19.236 1.00 93.81 74 MET A N 1
ATOM 615 C CA . MET A 1 74 ? -13.263 3.495 18.298 1.00 93.81 74 MET A CA 1
ATOM 616 C C . MET A 1 74 ? -13.369 2.134 18.999 1.00 93.81 74 MET A C 1
ATOM 618 O O . MET A 1 74 ? -14.019 1.236 18.476 1.00 93.81 74 MET A O 1
ATOM 622 N N . SER A 1 75 ? -12.789 1.989 20.195 1.00 94.62 75 SER A N 1
ATOM 623 C CA . SER A 1 75 ? -12.953 0.802 21.037 1.00 94.62 75 SER A CA 1
ATOM 624 C C . SER A 1 75 ? -14.360 0.762 21.660 1.00 94.62 75 SER A C 1
ATOM 626 O O . SER A 1 75 ? -14.855 1.817 22.062 1.00 94.62 75 SER A O 1
ATOM 628 N N . PRO A 1 76 ? -14.995 -0.418 21.815 1.00 95.12 76 PRO A N 1
ATOM 629 C CA . PRO A 1 76 ? -14.490 -1.753 21.467 1.00 95.12 76 PRO A CA 1
ATOM 630 C C . PRO A 1 76 ? -14.711 -2.163 20.002 1.00 95.12 76 PRO A C 1
ATOM 632 O O . PRO A 1 76 ? -14.171 -3.182 19.591 1.00 95.12 76 PRO A O 1
ATOM 635 N N . TYR A 1 77 ? -15.464 -1.385 19.217 1.00 95.88 77 TYR A N 1
ATOM 636 C CA . TYR A 1 77 ? -15.869 -1.751 17.851 1.00 95.88 77 TYR A CA 1
ATOM 637 C C . TYR A 1 77 ? -14.692 -2.000 16.901 1.00 95.88 77 TYR A C 1
ATOM 639 O O . TYR A 1 77 ? -14.713 -2.947 16.125 1.00 95.88 77 TYR A O 1
ATOM 647 N N . ILE A 1 78 ? -13.652 -1.167 16.974 1.00 96.19 78 ILE A N 1
ATOM 648 C CA . ILE A 1 78 ? -12.376 -1.380 16.288 1.00 96.19 78 ILE A CA 1
ATOM 649 C C . ILE A 1 78 ? -11.292 -1.399 17.362 1.00 96.19 78 ILE A C 1
ATOM 651 O O . ILE A 1 78 ? -10.870 -0.332 17.808 1.00 96.19 78 ILE A O 1
ATOM 655 N N . PRO A 1 79 ? -10.829 -2.578 17.803 1.00 95.19 79 PRO A N 1
ATOM 656 C CA . PRO A 1 79 ? -9.761 -2.682 18.785 1.00 95.19 79 PRO A CA 1
ATOM 657 C C . PRO A 1 79 ? -8.433 -2.127 18.259 1.00 95.19 79 PRO A C 1
ATOM 659 O O . PRO A 1 79 ? -8.079 -2.303 17.091 1.00 95.19 79 PRO A O 1
ATOM 662 N N . MET A 1 80 ? -7.622 -1.553 19.152 1.00 92.94 80 MET A N 1
ATOM 663 C CA . MET A 1 80 ? -6.274 -1.066 18.815 1.00 92.94 80 MET A CA 1
ATOM 664 C C . MET A 1 80 ? -5.381 -2.170 18.221 1.00 92.94 80 MET A C 1
ATOM 666 O O . MET A 1 80 ? -4.557 -1.901 17.353 1.00 92.94 80 MET A O 1
ATOM 670 N N . SER A 1 81 ? -5.562 -3.427 18.639 1.00 93.69 81 SER A N 1
ATOM 671 C CA . SER A 1 81 ? -4.818 -4.579 18.107 1.00 93.69 81 SER A CA 1
ATOM 672 C C . SER A 1 81 ? -5.108 -4.867 16.631 1.00 93.69 81 SER A C 1
ATOM 674 O O . SER A 1 81 ? -4.268 -5.459 15.951 1.00 93.69 81 SER A O 1
ATOM 676 N N . LYS A 1 82 ? -6.266 -4.432 16.122 1.00 95.56 82 LYS A N 1
ATOM 677 C CA . LYS A 1 82 ? -6.695 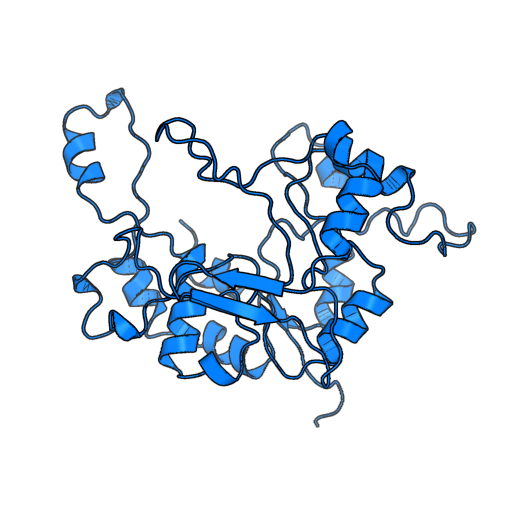-4.574 14.725 1.00 95.56 82 LYS A CA 1
ATOM 678 C C . LYS A 1 82 ? -6.429 -3.313 13.901 1.00 95.56 82 LYS A C 1
ATOM 680 O O . LYS A 1 82 ? -6.536 -3.350 12.682 1.00 95.56 82 LYS A O 1
ATOM 685 N N . TRP A 1 83 ? -6.021 -2.213 14.538 1.00 94.31 83 TRP A N 1
ATOM 686 C CA . TRP A 1 83 ? -5.635 -0.987 13.848 1.00 94.31 83 TRP A CA 1
ATOM 687 C C . TRP A 1 83 ? -4.422 -1.234 12.944 1.00 94.31 83 TRP A C 1
ATOM 689 O O . TRP A 1 83 ? -3.364 -1.696 13.390 1.00 94.31 83 TRP A O 1
ATOM 699 N N . ARG A 1 84 ? -4.573 -0.925 11.656 1.00 94.62 84 ARG A N 1
ATOM 700 C CA . ARG A 1 84 ? -3.519 -1.065 10.646 1.00 94.62 84 ARG A CA 1
ATOM 701 C C . ARG A 1 84 ? -3.365 0.220 9.853 1.00 94.62 84 ARG A C 1
ATOM 703 O O . ARG A 1 84 ? -4.307 0.999 9.731 1.00 94.62 84 ARG A O 1
ATOM 710 N N . LYS A 1 85 ? -2.172 0.421 9.305 1.00 92.69 85 LYS A N 1
ATOM 711 C CA . LYS A 1 85 ? -1.809 1.489 8.373 1.00 92.69 85 LYS A CA 1
ATOM 712 C C . LYS A 1 85 ? -1.219 0.889 7.105 1.00 92.69 85 LYS A C 1
ATOM 714 O O . LYS A 1 85 ? -0.582 -0.159 7.165 1.00 92.69 85 LYS A O 1
ATOM 719 N N . GLY A 1 86 ? -1.367 1.589 5.990 1.00 91.31 86 GLY A N 1
ATOM 720 C CA . GLY A 1 86 ? -0.565 1.367 4.800 1.00 91.31 86 GLY A CA 1
ATOM 721 C C . GLY A 1 86 ? -0.938 2.271 3.634 1.00 91.31 86 GLY A C 1
ATOM 722 O O . GLY A 1 86 ? -1.588 3.305 3.781 1.00 91.31 86 GLY A O 1
ATOM 723 N N . SER A 1 87 ? -0.464 1.887 2.457 1.00 86.62 87 SER A N 1
ATOM 724 C CA . SER A 1 87 ? -0.705 2.563 1.189 1.00 86.62 87 SER A CA 1
ATOM 725 C C . SER A 1 87 ? -2.191 2.645 0.822 1.00 86.62 87 SER A C 1
ATOM 727 O O . SER A 1 87 ? -2.947 1.687 0.967 1.00 86.62 87 SER A O 1
ATOM 729 N N . GLN A 1 88 ? -2.587 3.770 0.222 1.00 81.12 88 GLN A N 1
ATOM 730 C CA . GLN A 1 88 ? -3.916 3.938 -0.388 1.00 81.12 88 GLN A CA 1
ATOM 731 C C . GLN A 1 88 ? -4.066 3.132 -1.698 1.00 81.12 88 GLN A C 1
ATOM 733 O O . GLN A 1 88 ? -5.153 3.072 -2.269 1.00 81.12 88 GLN A O 1
ATOM 738 N N . TRP A 1 89 ? -2.969 2.562 -2.214 1.00 82.31 89 TRP A N 1
ATOM 739 C CA . TRP A 1 89 ? -2.920 1.775 -3.446 1.00 82.31 89 TRP A CA 1
ATOM 740 C C . TRP A 1 89 ? -2.935 0.292 -3.092 1.00 82.31 89 TRP A C 1
ATOM 742 O O . TRP A 1 89 ? -1.920 -0.258 -2.650 1.00 82.31 89 TRP A O 1
ATOM 752 N N . ILE A 1 90 ? -4.088 -0.333 -3.308 1.00 83.12 90 ILE A N 1
ATOM 753 C CA . ILE A 1 90 ? -4.382 -1.717 -2.936 1.00 83.12 90 ILE A CA 1
ATOM 754 C C . ILE A 1 90 ? -4.775 -2.532 -4.169 1.00 83.12 90 ILE A C 1
ATOM 756 O O . ILE A 1 90 ? -5.198 -2.003 -5.187 1.00 83.12 90 ILE A O 1
ATOM 760 N N . THR A 1 91 ? -4.642 -3.846 -4.110 1.00 84.75 91 THR A N 1
ATOM 761 C CA . THR A 1 91 ? -5.145 -4.74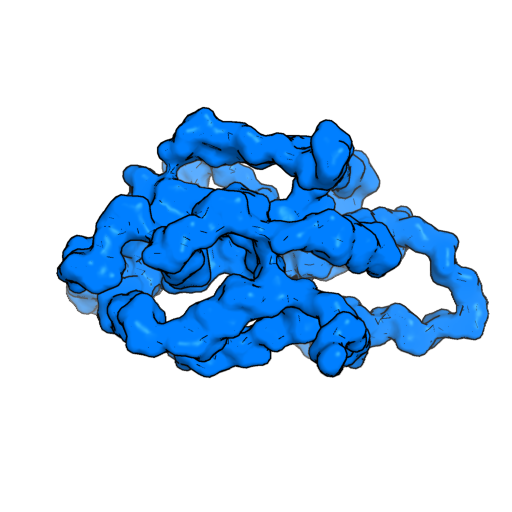9 -5.151 1.00 84.75 91 THR A CA 1
ATOM 762 C C . THR A 1 91 ? -5.796 -5.925 -4.463 1.00 84.75 91 THR A C 1
ATOM 764 O O . THR A 1 91 ? -5.141 -6.587 -3.662 1.00 84.75 91 THR A O 1
ATOM 767 N N . LEU A 1 92 ? -7.075 -6.164 -4.740 1.00 83.62 92 LEU A N 1
ATOM 768 C CA . LEU A 1 92 ? -7.871 -7.140 -4.015 1.00 83.62 92 LEU A CA 1
ATOM 769 C C . LEU A 1 92 ? -8.258 -8.328 -4.896 1.00 83.62 92 LEU A C 1
ATOM 771 O O . LEU A 1 92 ? -8.545 -8.206 -6.079 1.00 83.62 92 LEU A O 1
ATOM 775 N N . ILE A 1 93 ? -8.300 -9.518 -4.324 1.00 84.38 93 ILE A N 1
ATOM 776 C CA . ILE A 1 93 ? -9.091 -10.599 -4.916 1.00 84.38 93 ILE A CA 1
ATOM 777 C C . ILE A 1 93 ? -10.580 -10.347 -4.653 1.00 84.38 93 ILE A C 1
ATOM 779 O O . ILE A 1 93 ? -10.911 -9.630 -3.706 1.00 84.38 93 ILE A O 1
ATOM 783 N N . ARG A 1 94 ? -11.465 -10.954 -5.456 1.00 82.56 94 ARG A N 1
ATOM 784 C CA . ARG A 1 94 ? -12.927 -10.815 -5.324 1.00 82.56 94 ARG A CA 1
ATOM 785 C C . ARG A 1 94 ? -13.409 -10.979 -3.878 1.00 82.56 94 ARG A C 1
ATOM 787 O O . ARG A 1 94 ? -13.988 -10.040 -3.346 1.00 82.56 94 ARG A O 1
ATOM 794 N N . LYS A 1 95 ? -13.017 -12.074 -3.216 1.00 87.00 95 LYS A N 1
ATOM 795 C CA . LYS A 1 95 ? -13.342 -12.365 -1.806 1.00 87.00 95 LYS A CA 1
ATOM 796 C C . LYS A 1 95 ? -13.099 -11.178 -0.860 1.00 87.00 95 LYS A C 1
ATOM 798 O O . LYS A 1 95 ? -13.946 -10.838 -0.048 1.00 87.00 95 LYS A O 1
ATOM 803 N N . HIS A 1 96 ? -11.934 -10.533 -0.946 1.00 88.69 96 HIS A N 1
ATOM 804 C CA . HIS A 1 96 ? -11.592 -9.418 -0.053 1.00 88.69 96 HIS A CA 1
ATOM 805 C C . HIS A 1 96 ? -12.298 -8.116 -0.423 1.00 88.69 96 HIS A C 1
ATOM 807 O O . HIS A 1 96 ? -12.449 -7.237 0.418 1.00 88.69 96 HIS A O 1
ATOM 813 N N . ALA A 1 97 ? -12.681 -7.954 -1.682 1.00 83.25 97 ALA A N 1
ATOM 814 C CA . ALA A 1 97 ? -13.355 -6.753 -2.134 1.00 83.25 97 ALA A CA 1
ATOM 815 C C . ALA A 1 97 ? -14.857 -6.772 -1.859 1.00 83.25 97 ALA A C 1
ATOM 817 O O . ALA A 1 97 ? -15.395 -5.716 -1.557 1.00 83.25 97 ALA A O 1
ATOM 818 N N . GLU A 1 98 ? -15.497 -7.942 -1.904 1.00 82.69 98 GLU A N 1
ATOM 819 C CA . GLU A 1 98 ? -16.873 -8.136 -1.420 1.00 82.69 98 GLU A CA 1
ATOM 820 C C . GLU A 1 98 ? -16.975 -7.685 0.041 1.00 82.69 98 GLU A C 1
ATOM 822 O O . GLU A 1 98 ? -17.772 -6.817 0.364 1.00 82.69 98 GLU A O 1
ATOM 827 N N . VAL A 1 99 ? -16.031 -8.108 0.887 1.00 87.62 99 VAL A N 1
ATOM 828 C CA . VAL A 1 99 ? -15.940 -7.664 2.292 1.00 87.62 99 VAL A CA 1
ATOM 829 C C . VAL A 1 99 ? -15.817 -6.141 2.429 1.00 87.62 99 VAL A C 1
ATOM 831 O O . VAL A 1 99 ? -16.384 -5.554 3.342 1.00 87.62 99 VAL A O 1
ATOM 834 N N . VAL A 1 100 ? -15.073 -5.477 1.538 1.00 85.19 100 VAL A N 1
ATOM 835 C CA . VAL A 1 100 ? -14.956 -4.007 1.549 1.00 85.19 100 VAL A CA 1
ATOM 836 C C . VAL A 1 100 ? -16.231 -3.331 1.045 1.00 85.19 100 VAL A C 1
ATOM 838 O O . VAL A 1 100 ? -16.546 -2.230 1.502 1.00 85.19 100 VAL A O 1
ATOM 841 N N . ALA A 1 101 ? -16.921 -3.947 0.086 1.00 81.00 101 ALA A N 1
ATOM 842 C CA . ALA A 1 101 ? -18.139 -3.419 -0.509 1.00 81.00 101 ALA A CA 1
ATOM 843 C C . ALA A 1 101 ? -19.344 -3.534 0.428 1.00 81.00 101 ALA A C 1
ATOM 845 O O . ALA A 1 101 ? -20.141 -2.597 0.496 1.00 81.00 101 ALA A O 1
ATOM 846 N N . ASP A 1 102 ? -19.406 -4.628 1.182 1.00 84.81 102 ASP A N 1
ATOM 847 C CA . ASP A 1 102 ? -20.510 -4.969 2.074 1.00 84.81 102 ASP A CA 1
ATOM 848 C C . ASP A 1 102 ? -20.304 -4.460 3.513 1.00 84.81 102 ASP A C 1
ATOM 850 O O . ASP A 1 102 ? -21.136 -4.714 4.380 1.00 84.81 102 ASP A O 1
ATOM 854 N N . ASP A 1 103 ? -19.215 -3.733 3.803 1.00 84.94 103 ASP A N 1
ATOM 855 C CA . ASP A 1 103 ? -18.946 -3.247 5.161 1.00 84.94 103 ASP A CA 1
ATOM 856 C C . ASP A 1 103 ? -19.957 -2.187 5.625 1.00 84.94 103 ASP A C 1
ATOM 858 O O . ASP A 1 103 ? -20.009 -1.054 5.133 1.00 84.94 103 ASP A O 1
ATOM 862 N N . ASP A 1 104 ? -20.690 -2.537 6.675 1.00 90.25 104 ASP A N 1
ATOM 863 C CA . ASP A 1 104 ? -21.627 -1.683 7.394 1.00 90.25 104 ASP A CA 1
ATOM 864 C C . ASP A 1 104 ? -21.235 -1.471 8.869 1.00 90.25 104 ASP A C 1
ATOM 866 O O . ASP A 1 104 ? -21.903 -0.719 9.582 1.00 90.25 104 ASP A O 1
ATOM 870 N N . ALA A 1 105 ? -20.124 -2.060 9.327 1.00 89.62 105 ALA A N 1
ATOM 871 C CA . ALA A 1 105 ? -19.725 -2.064 10.733 1.00 89.62 105 ALA A CA 1
ATOM 872 C C . ALA A 1 105 ? -18.497 -1.184 11.006 1.00 89.62 105 ALA A C 1
ATOM 874 O O . ALA A 1 105 ? -18.506 -0.354 11.922 1.00 89.62 105 ALA A O 1
ATOM 875 N N . VAL A 1 106 ? -17.431 -1.312 10.211 1.00 91.31 106 VAL A N 1
ATOM 876 C CA . VAL A 1 106 ? -16.158 -0.612 10.453 1.00 91.31 106 VAL A CA 1
ATOM 877 C C . VAL A 1 106 ? -16.206 0.808 9.889 1.00 91.31 106 VAL A C 1
ATOM 879 O O . VAL A 1 106 ? -15.805 1.772 10.557 1.00 91.31 106 VAL A O 1
ATOM 882 N N . PHE A 1 107 ? -16.730 0.982 8.677 1.00 87.69 107 PHE A N 1
ATOM 883 C CA . PHE A 1 107 ? -16.772 2.268 7.994 1.00 87.69 107 PHE A CA 1
ATOM 884 C C . PHE A 1 107 ? -17.562 3.341 8.763 1.00 87.69 107 PHE A C 1
ATOM 886 O O . PHE A 1 107 ? -17.063 4.471 8.870 1.00 87.69 107 PHE A O 1
ATOM 893 N N . PRO A 1 108 ? -18.739 3.062 9.364 1.00 90.94 108 PRO A N 1
ATOM 894 C CA . PRO A 1 108 ? -19.439 4.057 10.177 1.00 90.94 108 PRO A CA 1
ATOM 895 C C . PRO A 1 108 ? -18.628 4.531 11.387 1.00 90.94 108 PRO A C 1
ATOM 897 O O . PRO A 1 108 ? -18.609 5.730 11.682 1.00 90.94 108 PRO A O 1
ATOM 900 N N . VAL A 1 109 ? -17.885 3.634 12.043 1.00 93.06 109 VAL A N 1
ATOM 901 C CA . VAL A 1 109 ? -17.001 3.981 13.169 1.00 93.06 109 VAL A CA 1
ATOM 902 C C . VAL A 1 109 ? -15.885 4.919 12.696 1.00 93.06 109 VAL A C 1
ATOM 904 O O . VAL A 1 109 ? -15.663 5.973 13.304 1.00 93.06 109 VAL A O 1
ATOM 907 N N . PHE A 1 110 ? -15.248 4.623 11.556 1.00 90.25 110 PHE A N 1
ATOM 908 C CA . PHE A 1 110 ? -14.294 5.535 10.910 1.00 90.25 110 PHE A CA 1
ATOM 909 C C . PHE A 1 110 ? -14.937 6.890 10.585 1.00 90.25 110 PHE A C 1
ATOM 911 O O . PHE A 1 110 ? -14.368 7.940 10.893 1.00 90.25 110 PHE A O 1
ATOM 918 N N . LYS A 1 111 ? -16.147 6.896 10.016 1.00 86.25 111 LYS A N 1
ATOM 919 C CA . LYS A 1 111 ? -16.872 8.123 9.665 1.00 86.25 111 LYS A CA 1
ATOM 920 C C . LYS A 1 111 ? -17.111 9.007 10.886 1.00 86.25 111 LYS A C 1
ATOM 922 O O . LYS A 1 111 ? -17.060 10.230 10.745 1.00 86.25 111 LYS A O 1
ATOM 927 N N . ILE A 1 112 ? -17.347 8.435 12.065 1.00 89.12 112 ILE A N 1
ATOM 928 C CA . ILE A 1 112 ? -17.586 9.184 13.305 1.00 89.12 112 ILE A CA 1
ATOM 929 C C . ILE A 1 112 ? -16.264 9.647 13.936 1.00 89.12 112 ILE A C 1
ATOM 931 O O . ILE A 1 112 ? -16.111 10.837 14.227 1.00 89.12 112 ILE A O 1
ATOM 935 N N . PHE A 1 113 ? -15.296 8.744 14.116 1.00 89.81 113 PHE A N 1
ATOM 936 C CA . PHE A 1 113 ? -14.133 8.980 14.982 1.00 89.81 113 PHE A CA 1
ATOM 937 C C . PHE A 1 113 ? -12.816 9.262 14.250 1.00 89.81 113 PHE A C 1
ATOM 939 O O . PHE A 1 113 ? -11.946 9.928 14.820 1.00 89.81 113 PHE A O 1
ATOM 946 N N . CYS A 1 114 ? -12.664 8.808 13.004 1.00 85.38 114 CYS A N 1
ATOM 947 C CA . CYS A 1 114 ? -11.470 9.019 12.188 1.00 85.38 114 CYS A CA 1
ATOM 948 C C . CYS A 1 114 ? -11.625 10.291 11.343 1.00 85.38 114 CYS A C 1
ATOM 950 O O . CYS A 1 114 ? -12.031 10.277 10.180 1.00 85.38 114 CYS A O 1
ATOM 952 N N . LYS A 1 115 ? -11.321 11.438 11.952 1.00 79.75 115 LYS A N 1
ATOM 953 C CA . LYS A 1 115 ? -11.435 12.746 11.302 1.00 79.75 115 LYS A CA 1
ATOM 954 C C . LYS A 1 115 ? -10.056 13.301 10.963 1.00 79.75 115 LYS A C 1
ATOM 956 O O . LYS A 1 115 ? -9.146 13.284 11.787 1.00 79.75 115 LYS A O 1
ATOM 961 N N . ARG A 1 116 ? -9.915 13.835 9.749 1.00 74.81 116 ARG A N 1
ATOM 962 C CA . ARG A 1 116 ? -8.689 14.519 9.334 1.00 74.81 116 ARG A CA 1
ATOM 963 C C . ARG A 1 116 ? -8.614 15.880 10.011 1.00 74.81 116 ARG A C 1
ATOM 965 O O . ARG A 1 116 ? -9.571 16.652 9.952 1.00 74.81 116 ARG A O 1
ATOM 972 N N . ARG A 1 117 ? -7.464 16.191 10.605 1.00 74.56 117 ARG A N 1
ATOM 973 C CA . ARG A 1 117 ? -7.230 17.508 11.193 1.00 74.56 117 ARG A CA 1
ATOM 974 C C . ARG A 1 117 ? -7.165 18.568 10.081 1.00 74.56 117 ARG A C 1
ATOM 976 O O . ARG A 1 117 ? -6.435 18.363 9.106 1.00 74.56 117 ARG A O 1
ATOM 983 N N . PRO A 1 118 ? -7.911 19.680 10.185 1.00 69.06 118 PRO A N 1
ATOM 984 C CA . PRO A 1 118 ? -7.863 20.729 9.175 1.00 69.06 118 PRO A CA 1
ATOM 985 C C . PRO A 1 118 ? -6.537 21.511 9.239 1.00 69.06 118 PRO A C 1
ATOM 987 O O . PRO A 1 118 ? -5.926 21.588 10.313 1.00 69.06 118 PRO A O 1
ATOM 990 N N . PRO A 1 119 ? -6.094 22.114 8.118 1.00 69.00 119 PRO A N 1
ATOM 991 C CA . PRO A 1 119 ? -4.986 23.064 8.119 1.00 69.00 119 PRO A CA 1
ATOM 992 C C . PRO A 1 119 ? -5.242 24.230 9.081 1.00 69.00 119 PRO A C 1
ATOM 994 O O . PRO A 1 119 ? -6.390 24.605 9.332 1.00 69.00 119 PRO A O 1
ATOM 997 N N . LEU A 1 120 ? -4.167 24.807 9.616 1.00 69.19 120 LEU A N 1
ATOM 998 C CA . LEU A 1 120 ? -4.250 26.033 10.403 1.00 69.19 120 LEU A CA 1
ATOM 999 C C . LEU A 1 120 ? -4.580 27.203 9.474 1.00 69.19 120 LEU A C 1
ATOM 1001 O O . LEU A 1 120 ? -3.805 27.515 8.576 1.00 69.19 120 LEU A O 1
ATOM 1005 N N . GLU A 1 121 ? -5.713 27.862 9.700 1.00 68.12 121 GLU A N 1
ATOM 1006 C CA . GLU A 1 121 ? -6.060 29.098 8.997 1.00 68.12 121 GLU A CA 1
ATOM 1007 C C . GLU A 1 121 ? -5.875 30.287 9.935 1.00 6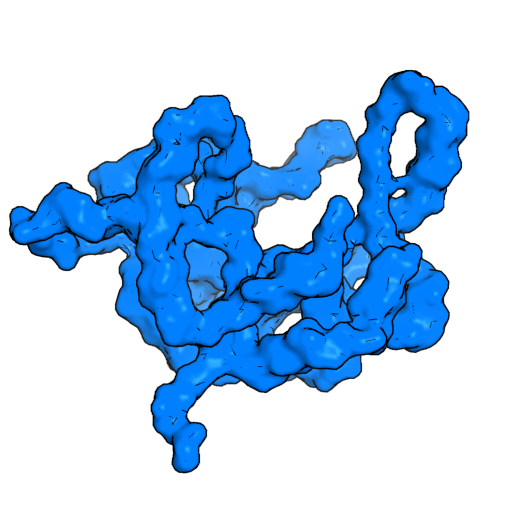8.12 121 GLU A C 1
ATOM 1009 O O . GLU A 1 121 ? -6.467 30.323 11.017 1.00 68.12 121 GLU A O 1
ATOM 1014 N N . ALA A 1 122 ? -5.082 31.278 9.524 1.00 65.62 122 ALA A N 1
ATOM 1015 C CA . ALA A 1 122 ? -4.797 32.467 10.332 1.00 65.62 122 ALA A CA 1
ATOM 1016 C C . ALA A 1 122 ? -6.080 33.203 10.778 1.00 65.62 122 ALA A C 1
ATOM 1018 O O . ALA A 1 122 ? -6.163 33.681 11.907 1.00 65.62 122 ALA A O 1
ATOM 1019 N N . SER A 1 123 ? -7.125 33.185 9.943 1.00 70.50 123 SER A N 1
ATOM 1020 C CA . SER A 1 123 ? -8.440 33.790 10.203 1.00 70.50 123 SER A CA 1
ATOM 1021 C C . SER A 1 123 ? -9.238 33.140 11.344 1.00 70.50 123 SER A C 1
ATOM 1023 O O . SER A 1 123 ? -10.203 33.726 11.831 1.00 70.50 123 SER A O 1
ATOM 1025 N N . LYS A 1 124 ? -8.871 31.930 11.795 1.00 63.72 124 LYS A N 1
ATOM 1026 C CA . LYS A 1 124 ? -9.655 31.141 12.766 1.00 63.72 124 LYS A CA 1
ATOM 1027 C C . LYS A 1 124 ? -9.178 31.256 14.217 1.00 63.72 124 LYS A C 1
ATOM 1029 O O . LYS A 1 124 ? -9.845 30.706 15.097 1.00 63.72 124 LYS A O 1
ATOM 1034 N N . GLY A 1 125 ? -8.091 31.984 14.500 1.00 70.94 125 GLY A N 1
ATOM 1035 C CA . GLY A 1 125 ? -7.641 32.330 15.860 1.00 70.94 125 GLY A CA 1
ATOM 1036 C C . GLY A 1 125 ? -7.790 31.189 16.884 1.00 70.94 125 GLY A C 1
ATOM 1037 O O . GLY A 1 125 ? -7.317 30.073 16.669 1.00 70.94 125 GLY A O 1
ATOM 1038 N N . LYS A 1 126 ? -8.530 31.426 17.979 1.00 63.88 126 LYS A N 1
ATOM 1039 C CA . LYS A 1 126 ? -8.786 30.436 19.052 1.00 63.88 126 LYS A CA 1
ATOM 1040 C C . LYS A 1 126 ? -9.572 29.184 18.606 1.00 63.88 126 LYS A C 1
ATOM 1042 O O . LYS A 1 126 ? -9.482 28.151 19.270 1.00 63.88 126 LYS A O 1
ATOM 1047 N N . LYS A 1 127 ? -10.312 29.210 17.484 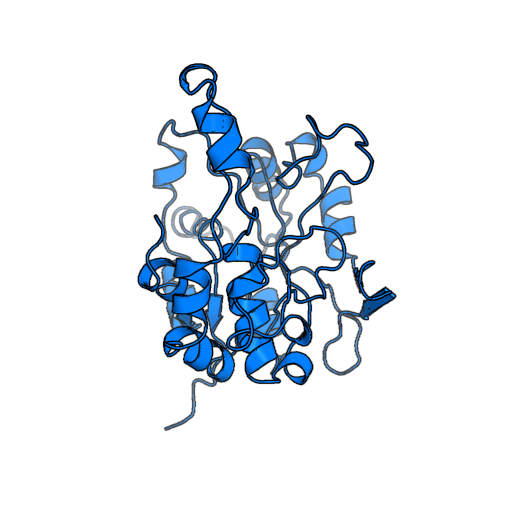1.00 62.66 127 LYS A N 1
ATOM 1048 C CA . LYS A 1 127 ? -10.993 28.011 16.939 1.00 62.66 127 LYS A CA 1
ATOM 1049 C C . LYS A 1 127 ? -9.993 26.986 16.389 1.00 62.66 127 LYS A C 1
ATOM 1051 O O . LYS A 1 127 ? -10.284 25.790 16.444 1.00 62.66 127 LYS A O 1
ATOM 1056 N N . ASN A 1 128 ? -8.799 27.416 15.965 1.00 63.91 128 ASN A N 1
ATOM 1057 C CA . ASN A 1 128 ? -7.725 26.498 15.581 1.00 63.91 128 ASN A CA 1
ATOM 1058 C C . ASN A 1 128 ? -7.320 25.596 16.748 1.00 63.91 128 ASN A C 1
ATOM 1060 O O . ASN A 1 128 ? -7.213 24.394 16.553 1.00 63.91 128 ASN A O 1
ATOM 1064 N N . MET A 1 129 ? -7.201 26.116 17.976 1.00 63.25 129 MET A N 1
ATOM 1065 C CA . MET A 1 129 ? -6.862 25.289 19.146 1.00 63.25 129 MET A CA 1
ATOM 1066 C C . MET A 1 129 ? -7.868 24.156 19.381 1.00 63.25 129 MET A C 1
ATOM 1068 O O . MET A 1 129 ? -7.467 23.048 19.727 1.00 63.25 129 MET A O 1
ATOM 1072 N N . LYS A 1 130 ? -9.172 24.390 19.171 1.00 63.38 130 LYS A N 1
ATOM 1073 C CA . LYS A 1 130 ? -10.198 23.344 19.332 1.00 63.38 130 LYS A CA 1
ATOM 1074 C C . LYS A 1 130 ? -10.126 22.293 18.217 1.00 63.38 130 LYS A C 1
ATOM 1076 O O . LYS A 1 130 ? -10.266 21.109 18.501 1.00 63.38 130 LYS A O 1
ATOM 1081 N N . LEU A 1 131 ? -9.863 22.709 16.977 1.00 65.19 131 LEU A N 1
ATOM 1082 C CA . LEU A 1 131 ? -9.706 21.808 15.826 1.00 65.19 131 LEU A CA 1
ATOM 1083 C C . LEU A 1 131 ? -8.383 21.022 15.864 1.00 65.19 131 LEU A C 1
ATOM 1085 O O . LEU A 1 131 ? -8.336 19.868 15.452 1.00 65.19 131 LEU A O 1
ATOM 1089 N N . GLN A 1 132 ? -7.318 21.610 16.411 1.00 67.69 132 GLN A N 1
ATOM 1090 C CA . GLN A 1 132 ? -6.014 20.960 16.573 1.00 67.69 132 GLN A CA 1
ATOM 1091 C C . GLN A 1 132 ? -6.014 19.891 17.677 1.00 67.69 132 GLN A C 1
ATOM 1093 O O . GLN A 1 132 ? -5.237 18.943 17.597 1.00 67.69 132 GLN A O 1
ATOM 1098 N N . LYS A 1 133 ? -6.927 19.981 18.659 1.00 67.19 133 LYS A N 1
ATOM 1099 C CA . LYS A 1 133 ? -7.145 18.939 19.685 1.00 67.19 133 LYS A CA 1
ATOM 1100 C C . LYS A 1 133 ? -7.774 17.650 19.135 1.00 67.19 133 LYS A C 1
ATOM 1102 O O . LYS A 1 133 ? -7.861 16.662 19.855 1.00 67.19 133 LYS A O 1
ATOM 1107 N N . GLN A 1 134 ? -8.221 17.637 17.880 1.00 70.50 134 GLN A N 1
ATOM 1108 C CA . GLN A 1 134 ? -8.760 16.441 17.238 1.00 70.50 134 GLN A CA 1
ATOM 1109 C C . GLN A 1 134 ? -7.644 15.439 16.896 1.00 70.50 134 GLN A C 1
ATOM 1111 O O . GLN A 1 134 ? -6.574 15.833 16.413 1.00 70.50 134 GLN A O 1
ATOM 1116 N N . HIS A 1 135 ? -7.902 14.141 17.107 1.00 73.94 135 HIS A N 1
ATOM 1117 C CA . HIS A 1 135 ? -7.025 13.067 16.627 1.00 73.94 135 HIS A CA 1
ATOM 1118 C C . HIS A 1 135 ? -6.942 13.128 15.105 1.00 73.94 135 HIS A C 1
ATOM 1120 O O . HIS A 1 135 ? -7.965 13.052 14.430 1.00 73.94 135 HIS A O 1
ATOM 1126 N N . ASN A 1 136 ? -5.731 13.296 14.573 1.00 79.94 136 ASN A N 1
ATOM 1127 C CA . ASN A 1 136 ? -5.518 13.351 13.135 1.00 79.94 136 ASN A CA 1
ATOM 1128 C C . ASN A 1 136 ? -5.494 11.931 12.573 1.00 79.94 136 ASN A C 1
ATOM 1130 O O . ASN A 1 136 ? -4.464 11.267 12.611 1.00 79.94 136 ASN A O 1
ATOM 1134 N N . CYS A 1 137 ? -6.628 11.481 12.056 1.00 82.06 137 CYS A N 1
ATOM 1135 C CA . CYS A 1 137 ? -6.751 10.173 11.436 1.00 82.06 137 CYS A CA 1
ATOM 1136 C C . CYS A 1 137 ? -6.878 10.314 9.912 1.00 82.06 137 CYS A C 1
ATOM 1138 O O . CYS A 1 137 ? -7.478 11.276 9.421 1.00 82.06 137 CYS A O 1
ATOM 1140 N N . ILE A 1 138 ? -6.291 9.382 9.153 1.00 83.31 138 ILE A N 1
ATOM 1141 C CA . ILE A 1 138 ? -6.290 9.400 7.680 1.00 83.31 138 ILE A CA 1
ATOM 1142 C C . ILE A 1 138 ? -7.021 8.147 7.173 1.00 83.31 138 ILE A C 1
ATOM 1144 O O . ILE A 1 138 ? -6.370 7.138 6.930 1.00 83.31 138 ILE A O 1
ATOM 1148 N N . PRO A 1 139 ? -8.359 8.181 7.001 1.00 84.25 139 PRO A N 1
ATOM 1149 C CA . PRO A 1 139 ? -9.143 6.987 6.669 1.00 84.25 139 PRO A CA 1
ATOM 1150 C C . PRO A 1 139 ? -8.601 6.214 5.462 1.00 84.25 139 PRO A C 1
ATOM 1152 O O . PRO A 1 139 ? -8.531 4.994 5.485 1.00 84.25 139 PRO A O 1
ATOM 1155 N N . ASP A 1 140 ? -8.141 6.935 4.441 1.00 78.56 140 ASP A N 1
ATOM 1156 C CA . ASP A 1 140 ? -7.627 6.369 3.191 1.00 78.56 140 ASP A CA 1
ATOM 1157 C C . ASP A 1 140 ? -6.381 5.479 3.355 1.00 78.56 140 ASP A C 1
ATOM 1159 O O . ASP A 1 140 ? -6.090 4.678 2.476 1.00 78.56 140 ASP A O 1
ATOM 1163 N N . GLU A 1 141 ? -5.625 5.654 4.443 1.00 86.50 141 GLU A N 1
ATOM 1164 C CA . GLU A 1 141 ? -4.402 4.894 4.756 1.00 86.50 141 GLU A CA 1
ATOM 1165 C C . GLU A 1 141 ? -4.638 3.818 5.827 1.00 86.50 141 GLU A C 1
ATOM 1167 O O . GLU A 1 141 ? -3.692 3.155 6.241 1.00 86.50 141 GLU A O 1
ATOM 1172 N N . HIS A 1 142 ? -5.867 3.689 6.337 1.00 91.06 142 HIS A N 1
ATOM 1173 C CA . HIS A 1 142 ? -6.154 2.870 7.517 1.00 91.06 142 HIS A CA 1
ATOM 1174 C C . HIS A 1 142 ? -7.392 1.980 7.374 1.00 91.06 142 HIS A C 1
ATOM 1176 O O . HIS A 1 142 ? -7.400 0.878 7.916 1.00 91.06 142 HIS A O 1
ATOM 1182 N N . TYR A 1 143 ? -8.438 2.441 6.684 1.00 92.00 143 TYR A N 1
ATOM 1183 C CA . TYR A 1 143 ? -9.749 1.788 6.656 1.00 92.00 143 TYR A CA 1
ATOM 1184 C C . TYR A 1 143 ? -9.680 0.360 6.116 1.00 92.00 143 TYR A C 1
ATOM 1186 O O . TYR A 1 143 ? -9.978 -0.571 6.856 1.00 92.00 143 TYR A O 1
ATOM 1194 N N . VAL A 1 144 ? -9.236 0.175 4.869 1.00 91.88 144 VAL A N 1
ATOM 1195 C CA . VAL A 1 144 ? -9.237 -1.152 4.232 1.00 91.88 144 VAL A CA 1
ATOM 1196 C C . VAL A 1 144 ? -8.303 -2.112 4.964 1.00 91.88 144 VAL A C 1
ATOM 1198 O O . VAL A 1 144 ? -8.661 -3.258 5.205 1.00 91.88 144 VAL A O 1
ATOM 1201 N N . GLN A 1 145 ? -7.125 -1.641 5.374 1.00 94.44 145 GLN A N 1
ATOM 1202 C CA . GLN A 1 145 ? -6.169 -2.443 6.133 1.00 94.44 145 GLN A CA 1
ATOM 1203 C C . GLN A 1 145 ? -6.759 -2.918 7.464 1.00 94.44 145 GLN A C 1
ATOM 1205 O O . GLN A 1 145 ? -6.595 -4.075 7.839 1.00 94.44 145 GLN A O 1
ATOM 1210 N N . THR A 1 146 ? -7.442 -2.019 8.174 1.00 95.56 146 THR A N 1
ATOM 1211 C CA . THR A 1 146 ? -8.064 -2.315 9.468 1.00 95.56 146 THR A CA 1
ATOM 1212 C C . THR A 1 146 ? -9.253 -3.248 9.290 1.00 95.56 146 THR A C 1
ATOM 1214 O O . THR A 1 146 ? -9.368 -4.213 10.033 1.00 95.56 146 THR A O 1
ATOM 1217 N N . LEU A 1 147 ? -10.099 -3.015 8.283 1.00 95.81 147 LEU A N 1
ATOM 1218 C CA . LEU A 1 147 ? -11.227 -3.884 7.959 1.00 95.81 147 LEU A CA 1
ATOM 1219 C C . LEU A 1 147 ? -10.755 -5.315 7.670 1.00 95.81 147 LEU A C 1
ATOM 1221 O O . LEU A 1 147 ? -11.219 -6.251 8.305 1.00 95.81 147 LEU A O 1
ATOM 1225 N N . LEU A 1 148 ? -9.768 -5.500 6.792 1.00 96.19 148 LEU A N 1
ATOM 1226 C CA . LEU A 1 148 ? -9.262 -6.841 6.480 1.00 96.19 148 LEU A CA 1
ATOM 1227 C C . LEU A 1 148 ? -8.600 -7.516 7.694 1.00 96.19 148 LEU A C 1
ATOM 1229 O O . LEU A 1 148 ? -8.741 -8.723 7.872 1.00 96.19 148 LEU A O 1
ATOM 1233 N N . ALA A 1 149 ? -7.935 -6.753 8.569 1.00 96.81 149 ALA A N 1
ATOM 1234 C CA . ALA A 1 149 ? -7.416 -7.285 9.827 1.00 96.81 149 ALA A CA 1
ATOM 1235 C C . ALA A 1 149 ? -8.536 -7.669 10.812 1.00 96.81 149 ALA A C 1
ATOM 1237 O O . ALA A 1 149 ? -8.400 -8.662 11.527 1.00 96.81 149 ALA A O 1
ATOM 1238 N N . MET A 1 150 ? -9.646 -6.922 10.859 1.00 97.00 150 MET A N 1
ATOM 1239 C CA . MET A 1 150 ? -10.828 -7.265 11.668 1.00 97.00 150 MET A CA 1
ATOM 1240 C C . MET A 1 150 ? -11.420 -8.617 11.260 1.00 97.00 150 MET A C 1
ATOM 1242 O O . MET A 1 150 ? -11.810 -9.374 12.140 1.00 97.00 150 MET A O 1
ATOM 1246 N N . TYR A 1 151 ? -11.391 -8.941 9.965 1.00 96.81 151 TYR A N 1
ATOM 1247 C CA . TYR A 1 151 ? -11.793 -10.240 9.412 1.00 96.81 151 TYR A CA 1
ATOM 1248 C C . TYR A 1 151 ? -10.698 -11.327 9.484 1.00 96.81 151 TYR A C 1
ATOM 1250 O O . TYR A 1 151 ? -10.871 -12.410 8.936 1.00 96.81 151 TYR A O 1
ATOM 1258 N N . ASP A 1 152 ? -9.561 -11.049 10.133 1.00 96.94 152 ASP A N 1
ATOM 1259 C CA . ASP A 1 152 ? -8.421 -11.971 10.270 1.00 96.94 152 ASP A CA 1
ATOM 1260 C C . ASP A 1 152 ? -7.790 -12.423 8.938 1.00 96.94 152 ASP A C 1
ATOM 1262 O O . ASP A 1 152 ? -7.088 -13.431 8.865 1.00 96.94 152 ASP A O 1
ATOM 1266 N N . PHE A 1 153 ? -7.925 -11.613 7.884 1.00 96.75 153 PHE A N 1
ATOM 1267 C CA . PHE A 1 153 ? -7.341 -11.911 6.575 1.00 96.75 153 PHE A CA 1
ATOM 1268 C C . PHE A 1 153 ? -5.850 -11.593 6.454 1.00 96.75 153 PHE A C 1
ATOM 1270 O O . PHE A 1 153 ? -5.295 -11.799 5.382 1.00 96.75 153 PHE A O 1
ATOM 1277 N N . ASP A 1 154 ? -5.159 -11.149 7.513 1.00 93.38 154 ASP A N 1
ATOM 1278 C CA . ASP A 1 154 ? -3.725 -10.796 7.470 1.00 93.38 154 ASP A CA 1
ATOM 1279 C C . ASP A 1 154 ? -2.853 -11.910 6.827 1.00 93.38 154 ASP A C 1
ATOM 1281 O O . ASP A 1 154 ? -1.862 -11.599 6.164 1.00 93.38 154 ASP A O 1
ATOM 1285 N N . GLY A 1 155 ? -3.231 -13.192 6.965 1.00 94.12 155 GLY A N 1
ATOM 1286 C CA . GLY A 1 155 ? -2.547 -14.346 6.352 1.00 94.12 155 GLY A CA 1
ATOM 1287 C C . GLY A 1 155 ? -2.867 -14.616 4.870 1.00 94.12 155 GLY A C 1
ATOM 1288 O O . GLY A 1 155 ? -2.135 -15.350 4.203 1.00 94.12 155 GLY A O 1
ATOM 1289 N N . GLU A 1 156 ? -3.929 -14.013 4.334 1.00 94.75 156 GLU A N 1
ATOM 1290 C CA . GLU A 1 156 ? -4.343 -14.096 2.924 1.00 94.75 156 GLU A CA 1
ATOM 1291 C C . GLU A 1 156 ? -3.822 -12.915 2.083 1.00 94.75 156 GLU A C 1
ATOM 1293 O O . GLU A 1 156 ? -4.029 -12.852 0.864 1.00 94.75 156 GLU A O 1
ATOM 1298 N N . LEU A 1 157 ? -3.137 -11.964 2.722 1.00 94.19 157 LEU A N 1
ATOM 1299 C CA . LEU A 1 157 ? -2.570 -10.787 2.079 1.00 94.19 157 LEU A CA 1
ATOM 1300 C C . LEU A 1 157 ? -1.082 -10.988 1.791 1.00 94.19 157 LEU A C 1
ATOM 1302 O O . LEU A 1 157 ? -0.305 -11.462 2.614 1.00 94.19 157 LEU A O 1
ATOM 1306 N N . GLU A 1 158 ? -0.658 -10.503 0.635 1.00 93.88 158 GLU A N 1
ATOM 1307 C CA . GLU A 1 158 ? 0.682 -9.959 0.480 1.00 93.88 158 GLU A CA 1
ATOM 1308 C C . GLU A 1 158 ? 0.668 -8.598 1.176 1.00 93.88 158 GLU A C 1
ATOM 1310 O O . GLU A 1 158 ? 0.086 -7.641 0.654 1.00 93.88 158 GLU A O 1
ATOM 1315 N N . ARG A 1 159 ? 1.259 -8.517 2.377 1.00 94.31 159 ARG A N 1
ATOM 1316 C CA . ARG A 1 159 ? 1.217 -7.333 3.257 1.00 94.31 159 ARG A CA 1
ATOM 1317 C C . ARG A 1 159 ? 2.146 -6.209 2.779 1.00 94.31 159 ARG A C 1
ATOM 1319 O O . ARG A 1 159 ? 2.988 -5.720 3.534 1.00 94.31 159 ARG A O 1
ATOM 1326 N N . ARG A 1 160 ? 1.991 -5.844 1.503 1.00 94.19 160 ARG A N 1
ATOM 1327 C CA . ARG A 1 160 ? 2.725 -4.838 0.731 1.00 94.19 160 ARG A CA 1
ATOM 1328 C C . ARG A 1 160 ? 1.878 -4.315 -0.430 1.00 94.19 160 ARG A C 1
ATOM 1330 O O . ARG A 1 160 ? 0.978 -4.988 -0.925 1.00 94.19 160 ARG A O 1
ATOM 1337 N N . THR A 1 161 ? 2.222 -3.134 -0.932 1.00 90.56 161 THR A N 1
ATOM 1338 C CA . THR A 1 161 ? 1.655 -2.593 -2.177 1.00 90.56 161 THR A CA 1
ATOM 1339 C C . THR A 1 161 ? 2.525 -2.963 -3.380 1.00 90.56 161 THR A C 1
ATOM 1341 O O . THR A 1 161 ? 3.726 -3.196 -3.256 1.00 90.56 161 THR A O 1
ATOM 1344 N N . ILE A 1 162 ? 1.920 -2.968 -4.566 1.00 91.88 162 ILE A N 1
ATOM 1345 C CA . ILE A 1 162 ? 2.611 -3.088 -5.861 1.00 91.88 162 ILE A CA 1
ATOM 1346 C C . ILE A 1 162 ? 2.973 -1.723 -6.469 1.00 91.88 162 ILE A C 1
ATOM 1348 O O . ILE A 1 162 ? 3.464 -1.661 -7.596 1.00 91.88 162 ILE A O 1
ATOM 1352 N N . THR A 1 163 ? 2.704 -0.623 -5.759 1.00 88.69 163 THR A N 1
ATOM 1353 C CA . THR A 1 163 ? 2.988 0.742 -6.223 1.00 88.69 163 THR A CA 1
ATOM 1354 C C . THR A 1 163 ? 4.121 1.359 -5.416 1.00 88.69 163 THR A C 1
ATOM 1356 O O . THR A 1 163 ? 3.969 1.623 -4.227 1.00 88.69 163 THR A O 1
ATOM 1359 N N . TYR A 1 164 ? 5.239 1.642 -6.075 1.00 92.50 164 TYR A N 1
ATOM 1360 C CA . TYR A 1 164 ? 6.377 2.310 -5.466 1.00 92.50 164 TYR A CA 1
ATOM 1361 C C . TYR A 1 164 ? 6.104 3.800 -5.231 1.00 92.50 164 TYR A C 1
ATOM 1363 O O . TYR A 1 164 ? 5.575 4.495 -6.105 1.00 92.50 164 TYR A O 1
ATOM 1371 N N . THR A 1 165 ? 6.519 4.295 -4.067 1.00 89.44 165 THR A N 1
ATOM 1372 C CA . THR A 1 165 ? 6.532 5.715 -3.698 1.00 89.44 165 THR A CA 1
ATOM 1373 C C . THR A 1 165 ? 7.858 6.054 -3.045 1.00 89.44 165 THR A C 1
ATOM 1375 O O . THR A 1 165 ? 8.244 5.373 -2.100 1.00 89.44 165 THR A O 1
ATOM 1378 N N . GLU A 1 166 ? 8.493 7.133 -3.488 1.00 88.69 166 GLU A N 1
ATOM 1379 C CA . GLU A 1 166 ? 9.695 7.664 -2.843 1.00 88.69 166 GLU A CA 1
ATOM 1380 C C . GLU A 1 166 ? 9.323 8.641 -1.722 1.00 88.69 166 GLU A C 1
ATOM 1382 O O . GLU A 1 166 ? 8.493 9.538 -1.919 1.00 88.69 166 GLU A O 1
ATOM 1387 N N . TRP A 1 167 ? 9.953 8.495 -0.558 1.00 81.50 167 TRP A N 1
ATOM 1388 C CA . TRP A 1 167 ? 9.724 9.338 0.615 1.00 81.50 167 TRP A CA 1
ATOM 1389 C C . TRP A 1 167 ? 11.052 9.893 1.120 1.00 81.50 167 TRP A C 1
ATOM 1391 O O . TRP A 1 167 ? 12.033 9.172 1.242 1.00 81.50 167 TRP A O 1
ATOM 1401 N N . ASN A 1 168 ? 11.089 11.188 1.445 1.00 65.44 168 ASN A N 1
ATOM 1402 C CA . ASN A 1 168 ? 12.288 11.778 2.030 1.00 65.44 168 ASN A CA 1
ATOM 1403 C C . ASN A 1 168 ? 12.311 11.529 3.546 1.00 65.44 168 ASN A C 1
ATOM 1405 O O . ASN A 1 168 ? 11.700 12.283 4.306 1.00 65.44 168 ASN A O 1
ATOM 1409 N N . GLU A 1 169 ? 12.992 10.472 3.984 1.00 55.72 169 GLU A N 1
ATOM 1410 C CA . GLU A 1 169 ? 13.089 10.108 5.404 1.00 55.72 169 GLU A CA 1
ATOM 1411 C C . GLU A 1 169 ? 14.076 10.986 6.204 1.00 55.72 169 GLU A C 1
ATOM 1413 O O . GLU A 1 169 ? 14.027 10.985 7.434 1.00 55.72 169 GLU A O 1
ATOM 1418 N N . SER A 1 170 ? 14.936 11.781 5.546 1.00 45.56 170 SER A N 1
ATOM 1419 C CA . SER A 1 170 ? 16.036 12.524 6.191 1.00 45.56 170 SER A CA 1
ATOM 1420 C C . SER A 1 170 ? 15.691 13.947 6.660 1.00 45.56 170 SER A C 1
ATOM 1422 O O . SER A 1 170 ? 16.536 14.625 7.244 1.00 45.56 170 SER A O 1
ATOM 1424 N N . VAL A 1 171 ? 14.454 14.425 6.468 1.00 42.53 171 VAL A N 1
ATOM 1425 C CA . VAL A 1 171 ? 14.063 15.791 6.867 1.00 42.53 171 VAL A CA 1
ATOM 1426 C C . VAL A 1 171 ? 13.485 15.800 8.286 1.00 42.53 171 VAL A C 1
ATOM 1428 O O . VAL A 1 171 ? 12.323 15.469 8.526 1.00 42.53 171 VAL A O 1
ATOM 1431 N N . THR A 1 172 ? 14.310 16.208 9.248 1.00 43.44 172 THR A N 1
ATOM 1432 C CA . THR A 1 172 ? 13.991 16.293 10.685 1.00 43.44 172 THR A CA 1
ATOM 1433 C C . THR A 1 172 ? 13.060 17.453 11.061 1.00 43.44 172 THR A C 1
ATOM 1435 O O . THR A 1 172 ? 12.496 17.446 12.153 1.00 43.44 172 THR A O 1
ATOM 1438 N N . ASN A 1 173 ? 12.798 18.402 10.157 1.00 39.38 173 ASN A N 1
ATOM 1439 C CA . ASN A 1 173 ? 11.939 19.556 10.435 1.00 39.38 173 ASN A CA 1
ATOM 1440 C C . ASN A 1 173 ? 10.474 19.274 10.065 1.00 39.38 173 ASN A C 1
ATOM 1442 O O . ASN A 1 173 ? 10.145 19.058 8.897 1.00 39.38 173 ASN A O 1
ATOM 1446 N N . MET A 1 174 ? 9.580 19.312 11.062 1.00 42.84 174 MET A N 1
ATOM 1447 C CA . MET A 1 174 ? 8.139 19.028 10.931 1.00 42.84 174 MET A CA 1
ATOM 1448 C C . MET A 1 174 ? 7.410 19.881 9.873 1.00 42.84 174 MET A C 1
ATOM 1450 O O . MET A 1 174 ? 6.360 19.468 9.391 1.00 42.84 174 MET A O 1
ATOM 1454 N N . GLU A 1 175 ? 7.974 21.016 9.457 1.00 39.09 175 GLU A N 1
ATOM 1455 C CA . GLU A 1 175 ? 7.398 21.906 8.436 1.00 39.09 175 GLU A CA 1
ATOM 1456 C C . GLU A 1 175 ? 7.729 21.488 6.990 1.00 39.09 175 GLU A C 1
ATOM 1458 O O . GLU A 1 175 ? 7.004 21.836 6.061 1.00 39.09 175 GLU A O 1
ATOM 1463 N N . LYS A 1 176 ? 8.788 20.685 6.793 1.00 41.25 176 LYS A N 1
ATOM 1464 C CA . LYS A 1 176 ? 9.192 20.097 5.499 1.00 41.25 176 LYS A CA 1
ATOM 1465 C C . LYS A 1 176 ? 9.098 18.569 5.477 1.00 41.25 176 LYS A C 1
ATOM 1467 O O . LYS A 1 176 ? 9.502 17.950 4.493 1.00 41.25 176 LYS A O 1
ATOM 1472 N N . LYS A 1 177 ? 8.548 17.941 6.525 1.00 47.44 177 LYS A N 1
ATOM 1473 C CA . LYS A 1 177 ? 8.141 16.534 6.463 1.00 47.44 177 LYS A CA 1
ATOM 1474 C C . LYS A 1 177 ? 7.048 16.421 5.414 1.00 47.44 177 LYS A C 1
ATOM 1476 O O . LYS A 1 177 ? 5.921 16.873 5.614 1.00 47.44 177 LYS A O 1
ATOM 1481 N N . GLY A 1 178 ? 7.409 15.862 4.265 1.00 52.56 178 GLY A N 1
ATOM 1482 C CA . GLY A 1 178 ? 6.480 15.624 3.180 1.00 52.56 178 GLY A CA 1
ATOM 1483 C C . GLY A 1 178 ? 5.364 14.719 3.677 1.00 52.56 178 GLY A C 1
ATOM 1484 O O . GLY A 1 178 ? 5.518 13.508 3.713 1.00 52.56 178 GLY A O 1
ATOM 1485 N N . TRP A 1 179 ? 4.199 15.296 3.970 1.00 59.53 179 TRP A N 1
ATOM 1486 C CA . TRP A 1 179 ? 2.917 14.583 4.083 1.00 59.53 179 TRP A CA 1
ATOM 1487 C C . TRP A 1 179 ? 2.555 13.815 2.797 1.00 59.53 179 TRP A C 1
ATOM 1489 O O . TRP A 1 179 ? 1.505 13.180 2.703 1.00 59.53 179 TRP A O 1
ATOM 1499 N N . HIS A 1 180 ? 3.404 13.923 1.777 1.00 68.06 180 HIS A N 1
ATOM 1500 C CA . HIS A 1 180 ? 3.245 13.395 0.448 1.00 68.06 180 HIS A CA 1
ATOM 1501 C C . HIS A 1 180 ? 4.589 12.850 -0.057 1.00 68.06 180 HIS A C 1
ATOM 1503 O O . HIS A 1 180 ? 5.623 13.464 0.221 1.00 68.06 180 HIS A O 1
ATOM 1509 N N . PRO A 1 181 ? 4.562 11.779 -0.870 1.00 75.50 181 PRO A N 1
ATOM 1510 C CA . PRO A 1 181 ? 5.739 11.280 -1.568 1.00 75.50 181 PRO A CA 1
ATOM 1511 C C . PRO A 1 181 ? 6.420 12.357 -2.416 1.00 75.50 181 PRO A C 1
ATOM 1513 O O . PRO A 1 181 ? 5.760 13.274 -2.937 1.00 75.50 181 PRO A O 1
ATOM 1516 N N . ILE A 1 182 ? 7.725 12.184 -2.624 1.00 85.44 182 ILE A N 1
ATOM 1517 C CA . ILE A 1 182 ? 8.521 12.997 -3.543 1.00 85.44 182 ILE A CA 1
ATOM 1518 C C . ILE A 1 182 ? 7.931 12.892 -4.951 1.00 85.44 182 ILE A C 1
ATOM 1520 O O . ILE A 1 182 ? 7.351 11.878 -5.354 1.00 85.44 182 ILE A O 1
ATOM 1524 N N . THR A 1 183 ? 8.022 13.994 -5.695 1.00 84.19 183 THR A N 1
ATOM 1525 C CA . THR A 1 183 ? 7.653 14.007 -7.109 1.00 84.19 183 THR A CA 1
ATOM 1526 C C . THR A 1 183 ? 8.896 13.868 -7.969 1.00 84.19 183 THR A C 1
ATOM 1528 O O . THR A 1 183 ? 9.722 14.771 -7.958 1.00 84.19 183 THR A O 1
ATOM 1531 N N . PHE A 1 184 ? 8.995 12.781 -8.732 1.00 88.06 184 PHE A N 1
ATOM 1532 C CA . PHE A 1 184 ? 10.052 12.582 -9.716 1.00 88.06 184 PHE A CA 1
ATOM 1533 C C . PHE A 1 184 ? 9.993 13.691 -10.771 1.00 88.06 184 PHE A C 1
ATOM 1535 O O . PHE A 1 184 ? 8.963 13.898 -11.435 1.00 88.06 184 PHE A O 1
ATOM 1542 N N . SER A 1 185 ? 11.096 14.421 -10.906 1.00 89.38 185 SER A N 1
ATOM 1543 C CA . SER A 1 185 ? 11.306 15.384 -11.982 1.00 89.38 185 SER A CA 1
ATOM 1544 C C . SER A 1 185 ? 11.761 14.678 -13.264 1.00 89.38 185 SER A C 1
ATOM 1546 O O . SER A 1 185 ? 11.971 13.464 -13.283 1.00 89.38 185 SER A O 1
ATOM 1548 N N . TYR A 1 186 ? 11.916 15.435 -14.354 1.00 88.75 186 TYR A N 1
ATOM 1549 C CA . TYR A 1 186 ? 12.521 14.912 -15.582 1.00 88.75 186 TYR A CA 1
ATOM 1550 C C . TYR A 1 186 ? 13.888 14.270 -15.299 1.00 88.75 186 TYR A C 1
ATOM 1552 O O . TYR A 1 186 ? 14.152 13.169 -15.774 1.00 88.75 186 TYR A O 1
ATOM 1560 N N . ALA A 1 187 ? 14.734 14.916 -14.488 1.00 88.69 187 ALA A N 1
ATOM 1561 C CA . ALA A 1 187 ? 16.071 14.426 -14.154 1.00 88.69 187 ALA A CA 1
ATOM 1562 C C . ALA A 1 187 ? 16.030 13.092 -13.387 1.00 88.69 187 ALA A C 1
ATOM 1564 O O . ALA A 1 187 ? 16.807 12.188 -13.696 1.00 88.69 187 ALA A O 1
ATOM 1565 N N . ASP A 1 188 ? 15.060 12.936 -12.482 1.00 87.31 188 ASP A N 1
ATOM 1566 C CA . ASP A 1 188 ? 14.926 11.761 -11.607 1.00 87.31 188 ASP A CA 1
ATOM 1567 C C . ASP A 1 188 ? 14.241 10.563 -12.289 1.00 87.31 188 ASP A C 1
ATOM 1569 O O . ASP A 1 188 ? 14.165 9.478 -11.719 1.00 87.31 188 ASP A O 1
ATOM 1573 N N . ALA A 1 189 ? 13.726 10.732 -13.509 1.00 88.94 189 ALA A N 1
ATOM 1574 C CA . ALA A 1 189 ? 12.991 9.703 -14.248 1.00 88.94 189 ALA A CA 1
ATOM 1575 C C . ALA A 1 189 ? 13.828 9.012 -15.338 1.00 88.94 189 ALA A C 1
ATOM 1577 O O . ALA A 1 189 ? 13.299 8.605 -16.369 1.00 88.94 189 ALA A O 1
ATOM 1578 N N . GLY A 1 190 ? 15.143 8.905 -15.128 1.00 89.94 190 GLY A N 1
ATOM 1579 C CA . GLY A 1 190 ? 16.051 8.234 -16.059 1.00 89.94 190 GLY A CA 1
ATOM 1580 C C . GLY A 1 190 ? 16.080 6.700 -15.918 1.00 89.94 190 GLY A C 1
ATOM 1581 O O . GLY A 1 190 ? 15.658 6.156 -14.890 1.00 89.94 190 GLY A O 1
ATOM 1582 N N . PRO A 1 191 ? 16.658 5.975 -16.896 1.00 89.69 191 PRO A N 1
ATOM 1583 C CA . PRO A 1 191 ? 16.658 4.510 -16.934 1.00 89.69 191 PRO A CA 1
ATOM 1584 C C . PRO A 1 191 ? 17.328 3.858 -15.722 1.00 89.69 191 PRO A C 1
ATOM 1586 O O . PRO A 1 191 ? 16.862 2.828 -15.241 1.00 89.69 191 PRO A O 1
ATOM 1589 N N . VAL A 1 192 ? 18.389 4.473 -15.188 1.00 91.12 192 VAL A N 1
ATOM 1590 C CA . VAL A 1 192 ? 19.094 3.982 -13.992 1.00 91.12 192 VAL A CA 1
ATOM 1591 C C . VAL A 1 192 ? 18.172 3.984 -12.773 1.00 91.12 192 VAL A C 1
ATOM 1593 O O . VAL A 1 192 ? 18.103 2.984 -12.062 1.00 91.12 192 VAL A O 1
ATOM 1596 N N . GLN A 1 193 ? 17.425 5.070 -12.549 1.00 91.50 193 GLN A N 1
ATOM 1597 C CA . GLN A 1 193 ? 16.500 5.163 -11.419 1.00 91.50 193 GLN A CA 1
ATOM 1598 C C . GLN A 1 193 ? 15.339 4.177 -11.574 1.00 91.50 193 GLN A C 1
ATOM 1600 O O . GLN A 1 193 ? 15.000 3.463 -10.635 1.00 91.50 193 GLN A O 1
ATOM 1605 N N . ILE A 1 194 ? 14.768 4.070 -12.776 1.00 91.50 194 ILE A N 1
ATOM 1606 C CA . ILE A 1 194 ? 13.693 3.110 -13.053 1.00 91.50 194 ILE A CA 1
ATOM 1607 C C . ILE A 1 194 ? 14.166 1.669 -12.866 1.00 91.50 194 ILE A C 1
ATOM 1609 O O . ILE A 1 194 ? 13.442 0.864 -12.281 1.00 91.50 194 ILE A O 1
ATOM 1613 N N . LYS A 1 195 ? 15.385 1.339 -13.306 1.00 93.50 195 LYS A N 1
ATOM 1614 C CA . LYS A 1 195 ? 15.980 0.021 -13.079 1.00 93.50 195 LYS A CA 1
ATOM 1615 C C . LYS A 1 195 ? 16.138 -0.265 -11.583 1.00 93.50 195 LYS A C 1
ATOM 1617 O O . LYS A 1 195 ? 15.706 -1.321 -11.139 1.00 93.50 195 LYS A O 1
ATOM 1622 N N . ARG A 1 196 ? 16.639 0.693 -10.794 1.00 94.75 196 ARG A N 1
ATOM 1623 C CA . ARG A 1 196 ? 16.737 0.552 -9.328 1.00 94.75 196 ARG A CA 1
ATOM 1624 C C . ARG A 1 196 ? 15.389 0.229 -8.688 1.00 94.75 196 ARG A C 1
ATOM 1626 O O . ARG A 1 196 ? 15.323 -0.681 -7.875 1.00 94.75 196 ARG A O 1
ATOM 1633 N N . ILE A 1 197 ? 14.317 0.915 -9.093 1.00 94.62 197 ILE A N 1
ATOM 1634 C CA . ILE A 1 197 ? 12.959 0.637 -8.596 1.00 94.62 197 ILE A CA 1
ATOM 1635 C C . ILE A 1 197 ? 12.511 -0.780 -8.992 1.00 94.62 197 ILE A C 1
ATOM 1637 O O . ILE A 1 197 ? 11.985 -1.520 -8.162 1.00 94.62 197 ILE A O 1
ATOM 1641 N N . LYS A 1 198 ? 12.744 -1.181 -10.250 1.00 94.81 198 LYS A N 1
ATOM 1642 C CA . LYS A 1 198 ? 12.416 -2.525 -10.758 1.00 94.81 198 LYS A CA 1
ATOM 1643 C C . LYS A 1 198 ? 13.185 -3.634 -10.041 1.00 94.81 198 LYS A C 1
ATOM 1645 O O . LYS A 1 198 ? 12.641 -4.730 -9.880 1.00 94.81 198 LYS A O 1
ATOM 1650 N N . ASP A 1 199 ? 14.407 -3.358 -9.597 1.00 96.19 199 ASP A N 1
ATOM 1651 C CA . ASP A 1 199 ? 15.299 -4.308 -8.928 1.00 96.19 199 ASP A CA 1
ATOM 1652 C C . ASP A 1 199 ? 14.967 -4.515 -7.442 1.00 96.19 199 ASP A C 1
ATOM 1654 O O . ASP A 1 199 ? 15.501 -5.433 -6.824 1.00 96.19 199 ASP A O 1
ATOM 1658 N N . ILE A 1 200 ? 14.028 -3.756 -6.864 1.00 96.62 200 ILE A N 1
ATOM 1659 C CA . ILE A 1 200 ? 13.588 -3.972 -5.480 1.00 96.62 200 ILE A CA 1
ATOM 1660 C C . ILE A 1 200 ? 12.892 -5.339 -5.353 1.00 96.62 200 ILE A C 1
ATOM 1662 O O . ILE A 1 200 ? 11.941 -5.654 -6.081 1.00 96.62 200 ILE A O 1
ATOM 1666 N N . ARG A 1 201 ? 13.388 -6.162 -4.418 1.00 96.75 201 ARG A N 1
ATOM 1667 C CA . ARG A 1 201 ? 12.902 -7.527 -4.116 1.00 96.75 201 ARG A CA 1
ATOM 1668 C C . ARG A 1 201 ? 12.338 -7.687 -2.702 1.00 96.75 201 ARG A C 1
ATOM 1670 O O . ARG A 1 201 ? 11.804 -8.748 -2.385 1.00 96.75 201 ARG A O 1
ATOM 1677 N N . ASN A 1 202 ? 12.451 -6.665 -1.857 1.00 96.25 202 ASN A N 1
ATOM 1678 C CA . ASN A 1 202 ? 11.845 -6.661 -0.532 1.00 96.25 202 ASN A CA 1
ATOM 1679 C C . ASN A 1 202 ? 11.425 -5.254 -0.085 1.00 96.25 202 ASN A C 1
ATOM 1681 O O . ASN A 1 202 ? 11.866 -4.259 -0.657 1.00 96.25 202 ASN A O 1
ATOM 1685 N N . VAL A 1 203 ? 10.566 -5.193 0.932 1.00 94.81 203 VAL A N 1
ATOM 1686 C CA . VAL A 1 203 ? 10.141 -3.959 1.604 1.00 94.81 203 VAL A CA 1
ATOM 1687 C C . VAL A 1 203 ? 10.313 -4.132 3.110 1.00 94.81 203 VAL A C 1
ATOM 1689 O O . VAL A 1 203 ? 9.872 -5.135 3.670 1.00 94.81 203 VAL A O 1
ATOM 1692 N N . TYR A 1 204 ? 10.941 -3.161 3.773 1.00 92.94 204 TYR A N 1
ATOM 1693 C CA . TYR A 1 204 ? 11.157 -3.190 5.219 1.00 92.94 204 TYR A CA 1
ATOM 1694 C C . TYR A 1 204 ? 10.135 -2.327 5.968 1.00 92.94 204 TYR A C 1
ATOM 1696 O O . TYR A 1 204 ? 9.981 -1.138 5.696 1.00 92.94 204 TYR A O 1
ATOM 1704 N N . TYR A 1 205 ? 9.473 -2.923 6.958 1.00 90.31 205 TYR A N 1
ATOM 1705 C CA . TYR A 1 205 ? 8.474 -2.296 7.817 1.00 90.31 205 TYR A CA 1
ATOM 1706 C C . TYR A 1 205 ? 9.036 -2.072 9.217 1.00 90.31 205 TYR A C 1
ATOM 1708 O O . TYR A 1 205 ? 8.939 -2.923 10.105 1.00 90.31 205 TYR A O 1
ATOM 1716 N N . ALA A 1 206 ? 9.589 -0.880 9.437 1.00 86.75 206 ALA A N 1
ATOM 1717 C CA . ALA A 1 206 ? 10.268 -0.533 10.683 1.00 86.75 206 ALA A CA 1
ATOM 1718 C C . ALA A 1 206 ? 9.377 -0.607 11.941 1.00 86.75 206 ALA A C 1
ATOM 1720 O O . ALA A 1 206 ? 9.895 -0.802 13.035 1.00 86.75 206 ALA A O 1
ATOM 1721 N N . SER A 1 207 ? 8.050 -0.445 11.832 1.00 85.62 207 SER A N 1
ATOM 1722 C CA . SER A 1 207 ? 7.144 -0.540 12.994 1.00 85.62 207 SER A CA 1
ATOM 1723 C C . SER A 1 207 ? 6.962 -1.972 13.517 1.00 85.62 207 SER A C 1
ATOM 1725 O O . SER A 1 207 ? 6.571 -2.174 14.673 1.00 85.62 207 SER A O 1
ATOM 1727 N N . GLU A 1 208 ? 7.258 -2.962 12.680 1.00 90.00 208 GLU A N 1
ATOM 1728 C CA . GLU A 1 208 ? 7.095 -4.387 12.966 1.00 90.00 208 GLU A CA 1
ATOM 1729 C C . GLU A 1 208 ? 8.425 -5.144 12.952 1.00 90.00 208 GLU A C 1
ATOM 1731 O O . GLU A 1 208 ? 8.427 -6.332 13.247 1.00 90.00 208 GLU A O 1
ATOM 1736 N N . TYR A 1 209 ? 9.539 -4.475 12.626 1.00 91.25 209 TYR A N 1
ATOM 1737 C CA . TYR A 1 209 ? 10.840 -5.112 12.380 1.00 91.25 209 TYR A CA 1
ATOM 1738 C C . TYR A 1 209 ? 10.724 -6.280 11.386 1.00 91.25 209 TYR A C 1
ATOM 1740 O O . TYR A 1 209 ? 11.351 -7.325 11.542 1.00 91.25 209 TYR A O 1
ATOM 1748 N N . ARG A 1 210 ? 9.879 -6.097 10.364 1.00 92.62 210 ARG A N 1
ATOM 1749 C CA . ARG A 1 210 ? 9.501 -7.126 9.390 1.00 92.62 210 ARG A CA 1
ATOM 1750 C C . ARG A 1 210 ? 10.011 -6.757 8.006 1.00 92.62 210 ARG A C 1
ATOM 1752 O O . ARG A 1 210 ? 9.810 -5.633 7.555 1.00 92.62 210 ARG A O 1
ATOM 1759 N N . THR A 1 211 ? 10.601 -7.724 7.314 1.00 94.94 211 THR A N 1
ATOM 1760 C CA . THR A 1 211 ? 10.970 -7.599 5.900 1.00 94.94 211 THR A CA 1
ATOM 1761 C C . THR A 1 211 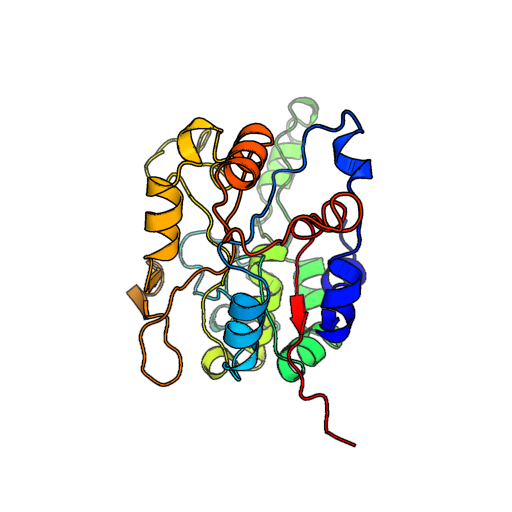? 10.053 -8.470 5.058 1.00 94.94 211 THR A C 1
ATOM 1763 O O . THR A 1 211 ? 10.067 -9.693 5.186 1.00 94.94 211 THR A O 1
ATOM 1766 N N . GLU A 1 212 ? 9.293 -7.846 4.166 1.00 94.00 212 GLU A N 1
ATOM 1767 C CA . GLU A 1 212 ? 8.485 -8.542 3.169 1.00 94.00 212 GLU A CA 1
ATOM 1768 C C . GLU A 1 212 ? 9.313 -8.851 1.938 1.00 94.00 212 GLU A C 1
ATOM 1770 O O . GLU A 1 212 ? 9.671 -7.948 1.183 1.00 94.00 212 GLU A O 1
ATOM 1775 N N . TRP A 1 213 ? 9.596 -10.130 1.716 1.00 95.00 213 TRP A N 1
ATOM 1776 C CA . TRP A 1 213 ? 10.257 -10.599 0.505 1.00 95.00 213 TRP A CA 1
ATOM 1777 C C . TRP A 1 213 ? 9.222 -10.882 -0.576 1.00 95.00 213 TRP A C 1
ATOM 1779 O O . TRP A 1 213 ? 8.369 -11.752 -0.422 1.00 95.00 213 TRP A O 1
ATOM 1789 N N . CYS A 1 214 ? 9.325 -10.181 -1.700 1.00 94.88 214 CYS A N 1
ATOM 1790 C CA . CYS A 1 214 ? 8.370 -10.299 -2.791 1.00 94.88 214 CYS A CA 1
ATOM 1791 C C . CYS A 1 214 ? 8.610 -11.610 -3.538 1.00 94.88 214 CYS A C 1
ATOM 1793 O O . CYS A 1 214 ? 9.620 -11.770 -4.228 1.00 94.88 214 CYS A O 1
ATOM 1795 N N . ARG A 1 215 ? 7.690 -12.563 -3.372 1.00 91.44 215 ARG A N 1
ATOM 1796 C CA . ARG A 1 215 ? 7.801 -13.910 -3.935 1.00 91.44 215 ARG A CA 1
ATOM 1797 C C . ARG A 1 215 ? 6.577 -14.278 -4.764 1.00 91.44 215 ARG A C 1
ATOM 1799 O O . ARG A 1 215 ? 5.464 -13.849 -4.484 1.00 91.44 215 ARG A O 1
ATOM 1806 N N . SER A 1 216 ? 6.801 -15.102 -5.778 1.00 86.88 216 SER A N 1
ATOM 1807 C CA . SER A 1 216 ? 5.765 -15.834 -6.506 1.00 86.88 216 SER A CA 1
ATOM 1808 C C . SER A 1 216 ? 6.237 -17.280 -6.620 1.00 86.88 216 SER A C 1
ATOM 1810 O O . SER A 1 216 ? 7.335 -17.512 -7.122 1.00 86.88 216 SER A O 1
ATOM 1812 N N . ASN A 1 217 ? 5.472 -18.231 -6.069 1.00 82.19 217 ASN A N 1
ATOM 1813 C CA . ASN A 1 217 ? 5.817 -19.661 -6.018 1.00 82.19 217 ASN A CA 1
ATOM 1814 C C . ASN A 1 217 ? 7.292 -19.911 -5.644 1.00 82.19 217 ASN A C 1
ATOM 1816 O O . ASN A 1 217 ? 8.053 -20.515 -6.396 1.00 82.19 217 ASN A O 1
ATOM 1820 N N . SER A 1 218 ? 7.713 -19.364 -4.498 1.00 83.25 218 SER A N 1
ATOM 1821 C CA . SER A 1 218 ? 9.082 -19.446 -3.948 1.00 83.25 218 SER A CA 1
ATOM 1822 C C . SER A 1 218 ? 10.189 -18.725 -4.732 1.00 83.25 218 SER A C 1
ATOM 1824 O O . SER A 1 218 ? 11.305 -18.612 -4.227 1.00 83.25 218 SER A O 1
ATOM 1826 N N . THR A 1 219 ? 9.894 -18.154 -5.900 1.00 90.19 219 THR A N 1
ATOM 1827 C CA . THR A 1 219 ? 10.845 -17.362 -6.691 1.00 90.19 219 THR A CA 1
ATOM 1828 C C . THR A 1 219 ? 10.786 -15.894 -6.279 1.00 90.19 219 THR A C 1
ATOM 1830 O O . THR A 1 219 ? 9.697 -15.338 -6.123 1.00 90.19 219 THR A O 1
ATOM 1833 N N . LEU A 1 220 ? 11.942 -15.241 -6.111 1.00 93.75 220 LEU A N 1
ATOM 1834 C CA . LEU A 1 220 ? 11.996 -13.795 -5.871 1.00 93.75 220 LEU A CA 1
ATOM 1835 C C . LEU A 1 220 ? 11.546 -13.027 -7.116 1.00 93.75 220 LEU A C 1
ATOM 1837 O O . LEU A 1 220 ? 12.089 -13.201 -8.205 1.00 93.75 220 LEU A O 1
ATOM 1841 N N . VAL A 1 221 ? 10.590 -12.126 -6.930 1.00 94.56 221 VAL A N 1
ATOM 1842 C CA . VAL A 1 221 ? 10.029 -11.279 -7.984 1.00 94.56 221 VAL A CA 1
ATOM 1843 C C . VAL A 1 221 ? 10.152 -9.807 -7.612 1.00 94.56 221 VAL A C 1
ATOM 1845 O O . VAL A 1 221 ? 10.429 -9.449 -6.467 1.00 94.56 221 VAL A O 1
ATOM 1848 N N . THR A 1 222 ? 9.952 -8.923 -8.588 1.00 95.69 222 THR A N 1
ATOM 1849 C CA . THR A 1 222 ? 9.870 -7.482 -8.321 1.00 95.69 222 THR A CA 1
ATOM 1850 C C . THR A 1 222 ? 8.731 -7.173 -7.351 1.00 95.69 222 THR A C 1
ATOM 1852 O O . THR A 1 222 ? 7.661 -7.781 -7.426 1.00 95.69 222 THR A O 1
ATOM 1855 N N . CYS A 1 223 ? 8.949 -6.233 -6.434 1.00 96.00 223 CYS A N 1
ATOM 1856 C CA . CYS A 1 223 ? 7.899 -5.794 -5.518 1.00 96.00 223 CYS A CA 1
ATOM 1857 C C . CYS A 1 223 ? 6.886 -4.864 -6.181 1.00 96.00 223 CYS A C 1
ATOM 1859 O O . CYS A 1 223 ? 5.708 -4.886 -5.828 1.00 96.00 223 CYS A O 1
ATOM 1861 N N . PHE A 1 224 ? 7.332 -4.052 -7.137 1.00 94.69 224 PHE A N 1
ATOM 1862 C CA . PHE A 1 224 ? 6.548 -2.938 -7.648 1.00 94.69 224 PHE A CA 1
ATOM 1863 C C . PHE A 1 224 ? 6.283 -3.096 -9.137 1.00 94.69 224 PHE A C 1
ATOM 1865 O O . PHE A 1 224 ? 7.206 -3.262 -9.926 1.00 94.69 224 PHE A O 1
ATOM 1872 N N . LEU A 1 225 ? 5.013 -3.008 -9.518 1.00 89.38 225 LEU A N 1
ATOM 1873 C CA . LEU A 1 225 ? 4.558 -2.992 -10.909 1.00 89.38 225 LEU A CA 1
ATOM 1874 C C . LEU A 1 225 ? 4.323 -1.568 -11.413 1.00 89.38 225 LEU A C 1
ATOM 1876 O O . LEU A 1 225 ? 4.379 -1.313 -12.615 1.00 89.38 225 LEU A O 1
ATOM 1880 N N . PHE A 1 226 ? 4.089 -0.642 -10.486 1.00 89.12 226 PHE A N 1
ATOM 1881 C CA . PHE A 1 226 ? 3.828 0.764 -10.750 1.00 89.12 226 PHE A CA 1
ATOM 1882 C C . PHE A 1 226 ? 4.749 1.635 -9.906 1.00 89.12 226 PHE A C 1
ATOM 1884 O O . PHE A 1 226 ? 5.204 1.219 -8.840 1.00 89.12 226 PHE A O 1
ATOM 1891 N N . ALA A 1 227 ? 4.975 2.868 -10.345 1.00 89.81 227 ALA A N 1
ATOM 1892 C CA . ALA A 1 227 ? 5.655 3.881 -9.552 1.00 89.81 227 ALA A CA 1
ATOM 1893 C C . ALA A 1 227 ? 4.899 5.209 -9.584 1.00 89.81 227 ALA A C 1
ATOM 1895 O O . ALA A 1 227 ? 4.203 5.545 -10.545 1.00 89.81 227 ALA A O 1
ATOM 1896 N N . ARG A 1 228 ? 5.060 5.987 -8.518 1.00 88.69 228 ARG A N 1
ATOM 1897 C CA . ARG A 1 228 ? 4.566 7.357 -8.389 1.00 88.69 228 ARG A CA 1
ATOM 1898 C C . ARG A 1 228 ? 5.507 8.133 -7.456 1.00 88.69 228 ARG A C 1
ATOM 1900 O O . ARG A 1 228 ? 6.184 7.555 -6.621 1.00 88.69 228 ARG A O 1
ATOM 1907 N N . LYS A 1 229 ? 5.586 9.455 -7.530 1.00 85.31 229 LYS A N 1
ATOM 1908 C CA . LYS A 1 229 ? 4.668 10.400 -8.168 1.00 85.31 229 LYS A CA 1
ATOM 1909 C C . LYS A 1 229 ? 5.417 11.164 -9.260 1.00 85.31 229 LYS A C 1
ATOM 1911 O O . LYS A 1 229 ? 6.382 11.839 -8.950 1.00 85.31 229 LYS A O 1
ATOM 1916 N N . PHE A 1 230 ? 5.019 11.067 -10.523 1.00 83.69 230 PHE A N 1
ATOM 1917 C CA . PHE A 1 230 ? 5.772 11.685 -11.624 1.00 83.69 230 PHE A CA 1
ATOM 1918 C C . PHE A 1 230 ? 5.219 13.066 -11.994 1.00 83.69 230 PHE A C 1
ATOM 1920 O O . PHE A 1 230 ? 4.003 13.275 -12.040 1.00 83.69 230 PHE A O 1
ATOM 1927 N N . SER A 1 231 ? 6.116 14.023 -12.244 1.00 85.12 231 SER A N 1
ATOM 1928 C CA . SER A 1 231 ? 5.788 15.281 -12.930 1.00 85.12 231 SER A CA 1
ATOM 1929 C C . SER A 1 231 ? 5.446 15.029 -14.405 1.00 85.12 231 SER A C 1
ATOM 1931 O O . SER A 1 231 ? 5.759 13.969 -14.948 1.00 85.12 231 SER A O 1
ATOM 1933 N N . ARG A 1 232 ? 4.846 16.015 -15.087 1.00 82.19 232 ARG A N 1
ATOM 1934 C CA . ARG A 1 232 ? 4.578 15.922 -16.534 1.00 82.19 232 ARG A CA 1
ATOM 1935 C C . ARG A 1 232 ? 5.862 15.667 -17.332 1.00 82.19 232 ARG A C 1
ATOM 1937 O O . ARG A 1 232 ? 5.884 14.768 -18.163 1.00 82.19 232 ARG A O 1
ATOM 1944 N N . GLY A 1 233 ? 6.936 16.408 -17.044 1.00 84.75 233 GLY A N 1
ATOM 1945 C CA . GLY A 1 233 ? 8.231 16.219 -17.708 1.00 84.75 233 GLY A CA 1
ATOM 1946 C C . GLY A 1 233 ? 8.805 14.820 -17.476 1.00 84.75 233 GLY A C 1
ATOM 1947 O O . GLY A 1 233 ? 9.243 14.169 -18.417 1.00 84.75 233 GLY A O 1
ATOM 1948 N N . ALA A 1 234 ? 8.720 14.316 -16.245 1.00 87.75 234 ALA A N 1
ATOM 1949 C CA . ALA A 1 234 ? 9.141 12.958 -15.923 1.00 87.75 234 ALA A CA 1
ATOM 1950 C C . ALA A 1 234 ? 8.356 11.890 -16.697 1.00 87.75 234 ALA A C 1
ATOM 1952 O O . ALA A 1 234 ? 8.953 10.981 -17.263 1.00 87.75 234 ALA A O 1
ATOM 1953 N N . ALA A 1 235 ? 7.029 12.019 -16.770 1.00 83.81 235 ALA A N 1
ATOM 1954 C CA . ALA A 1 235 ? 6.197 11.092 -17.533 1.00 83.81 235 ALA A CA 1
ATOM 1955 C C . ALA A 1 235 ? 6.539 11.117 -19.032 1.00 83.81 235 ALA A C 1
ATOM 1957 O O . ALA A 1 235 ? 6.690 10.058 -19.635 1.00 83.81 235 ALA A O 1
ATOM 1958 N N . MET A 1 236 ? 6.742 12.305 -19.615 1.00 82.81 236 MET A N 1
ATOM 1959 C CA . MET A 1 236 ? 7.169 12.442 -21.014 1.00 82.81 236 MET A CA 1
ATOM 1960 C C . MET A 1 236 ? 8.515 11.763 -21.276 1.00 82.81 236 MET A C 1
ATOM 1962 O O . MET A 1 236 ? 8.669 11.080 -22.286 1.00 82.81 236 MET A O 1
ATOM 1966 N N . ARG A 1 237 ? 9.471 11.896 -20.351 1.00 86.56 237 ARG A N 1
ATOM 1967 C CA . ARG A 1 237 ? 10.760 11.205 -20.445 1.00 86.56 237 ARG A CA 1
ATOM 1968 C C . ARG A 1 237 ? 10.585 9.688 -20.512 1.00 86.56 237 ARG A C 1
ATOM 1970 O O . ARG A 1 237 ? 11.138 9.050 -21.401 1.00 86.56 237 ARG A O 1
ATOM 1977 N N . LEU A 1 238 ? 9.775 9.126 -19.614 1.00 84.00 238 LEU A N 1
ATOM 1978 C CA . LEU A 1 238 ? 9.532 7.681 -19.544 1.00 84.00 238 LEU A CA 1
ATOM 1979 C C . LEU A 1 238 ? 8.847 7.125 -20.798 1.00 84.00 238 LEU A C 1
ATOM 1981 O O . LEU A 1 238 ? 9.153 6.004 -21.210 1.00 84.00 238 LEU A O 1
ATOM 1985 N N . LEU A 1 239 ? 7.947 7.906 -21.404 1.00 79.44 239 LEU A N 1
ATOM 1986 C CA . LEU A 1 239 ? 7.293 7.561 -22.668 1.00 79.44 239 LEU A CA 1
ATOM 1987 C C . LEU A 1 239 ? 8.288 7.572 -23.838 1.00 79.44 239 LEU A C 1
ATOM 1989 O O . LEU A 1 239 ? 8.337 6.615 -24.608 1.00 79.44 239 LEU A O 1
ATOM 1993 N N . ASN A 1 240 ? 9.116 8.614 -23.942 1.00 76.62 240 ASN A N 1
ATOM 1994 C CA . ASN A 1 240 ? 10.049 8.788 -25.059 1.00 76.62 240 ASN A CA 1
ATOM 1995 C C . ASN A 1 240 ? 11.237 7.815 -25.006 1.00 76.62 240 ASN A C 1
ATOM 1997 O O . ASN A 1 240 ? 11.666 7.284 -26.032 1.00 76.62 240 ASN A O 1
ATOM 2001 N N . GLU A 1 241 ? 11.768 7.553 -23.811 1.00 74.12 241 GLU A N 1
ATOM 2002 C CA . GLU A 1 241 ? 12.928 6.674 -23.617 1.00 74.12 241 GLU A CA 1
ATOM 2003 C C . GLU A 1 241 ? 12.554 5.177 -23.615 1.00 74.12 241 GLU A C 1
ATOM 2005 O O . GLU A 1 241 ? 13.429 4.322 -23.504 1.00 74.12 241 GLU A O 1
ATOM 2010 N N . GLY A 1 242 ? 11.272 4.827 -23.797 1.00 60.06 242 GLY A N 1
ATOM 2011 C CA . GLY A 1 242 ? 10.836 3.438 -23.975 1.00 60.06 242 GLY A CA 1
ATOM 2012 C C . GLY A 1 242 ? 11.007 2.570 -22.726 1.00 60.06 242 GLY A C 1
ATOM 2013 O O . GLY A 1 242 ? 11.318 1.385 -22.835 1.00 60.06 242 GLY A O 1
ATOM 2014 N N . ALA A 1 243 ? 10.793 3.134 -21.529 1.00 55.69 243 ALA A N 1
ATOM 2015 C CA . ALA A 1 243 ? 10.912 2.406 -20.256 1.00 55.69 243 ALA A CA 1
ATOM 2016 C C . ALA A 1 243 ? 9.978 1.171 -20.158 1.00 55.69 243 ALA A C 1
ATOM 2018 O O . ALA A 1 243 ? 10.199 0.281 -19.323 1.00 55.69 243 ALA A O 1
ATOM 2019 N N . VAL A 1 244 ? 8.974 1.103 -21.041 1.00 54.31 244 VAL A N 1
ATOM 2020 C CA . VAL A 1 244 ? 8.160 -0.071 -21.375 1.00 54.31 244 VAL A CA 1
ATOM 2021 C C . VAL A 1 244 ? 8.521 -0.497 -22.809 1.00 54.31 244 VAL A C 1
ATOM 2023 O O . VAL A 1 244 ? 8.420 0.305 -23.731 1.00 54.31 244 VAL A O 1
ATOM 2026 N N . SER A 1 245 ? 8.985 -1.741 -22.978 1.00 42.62 245 SER A N 1
ATOM 2027 C CA . SER A 1 245 ? 9.554 -2.294 -24.223 1.00 42.62 245 SER A CA 1
ATOM 2028 C C . SER A 1 245 ? 8.802 -1.905 -25.510 1.00 42.62 245 SER A C 1
ATOM 2030 O O . SER A 1 245 ? 7.579 -2.040 -25.591 1.00 42.62 245 SER A O 1
ATOM 2032 N N . ARG A 1 246 ? 9.562 -1.488 -26.536 1.00 39.81 246 ARG A N 1
ATOM 2033 C CA . ARG A 1 246 ? 9.126 -1.106 -27.895 1.00 39.81 246 ARG A CA 1
ATOM 2034 C C . ARG A 1 246 ? 8.643 -2.300 -28.743 1.00 39.81 246 ARG A C 1
ATOM 2036 O O . ARG A 1 246 ? 9.124 -2.501 -29.850 1.00 39.81 246 ARG A O 1
ATOM 2043 N N . ASN A 1 247 ? 7.660 -3.062 -28.270 1.00 33.16 247 ASN A N 1
ATOM 2044 C CA . ASN A 1 247 ? 6.895 -3.984 -29.126 1.00 33.16 247 ASN A CA 1
ATOM 2045 C C . ASN A 1 247 ? 5.541 -3.390 -29.556 1.00 33.16 247 ASN A C 1
ATOM 2047 O O . ASN A 1 247 ? 4.575 -4.114 -29.771 1.00 33.16 247 ASN A O 1
ATOM 2051 N N . PHE A 1 248 ? 5.477 -2.067 -29.722 1.00 38.03 248 PHE A N 1
ATOM 2052 C CA . PHE A 1 248 ? 4.410 -1.402 -30.470 1.00 38.03 248 PHE A CA 1
ATOM 2053 C C . PHE A 1 248 ? 4.852 -1.312 -31.937 1.00 38.03 248 PHE A C 1
ATOM 2055 O O . PHE A 1 248 ? 5.576 -0.394 -32.319 1.00 38.03 248 PHE A O 1
ATOM 2062 N N . LYS A 1 249 ? 4.496 -2.316 -32.753 1.00 26.47 249 LYS A N 1
ATOM 2063 C CA . LYS A 1 249 ? 4.733 -2.278 -34.207 1.00 26.47 249 LYS A CA 1
ATOM 2064 C C . LYS A 1 249 ? 3.972 -1.094 -34.821 1.00 26.47 249 LYS A C 1
ATOM 2066 O O . LYS A 1 249 ? 2.837 -0.805 -34.451 1.00 26.47 249 LYS A O 1
ATOM 2071 N N . SER A 1 250 ? 4.631 -0.398 -35.744 1.00 32.09 250 SER A N 1
ATOM 2072 C CA . SER A 1 250 ? 4.351 0.982 -36.151 1.00 32.09 250 SER A CA 1
ATOM 2073 C C . SER A 1 250 ? 3.238 1.134 -37.197 1.00 32.09 250 SER A C 1
ATOM 2075 O O . SER A 1 250 ? 3.393 1.909 -38.138 1.00 32.09 250 SER A O 1
ATOM 2077 N N . SER A 1 251 ? 2.123 0.415 -37.071 1.00 27.86 251 SER A N 1
ATOM 2078 C CA . SER A 1 251 ? 1.036 0.485 -38.062 1.00 27.86 251 SER A CA 1
ATOM 2079 C C . SER A 1 251 ? -0.323 0.924 -37.510 1.00 27.86 251 SER A C 1
ATOM 2081 O O . SER A 1 251 ? -1.332 0.793 -38.196 1.00 27.86 251 SER A O 1
ATOM 2083 N N . THR A 1 252 ? -0.393 1.503 -36.304 1.00 29.06 252 THR A N 1
ATOM 2084 C CA . THR A 1 252 ? -1.646 2.111 -35.795 1.00 29.06 252 THR A CA 1
ATOM 2085 C C . THR A 1 252 ? -1.360 3.276 -34.836 1.00 29.06 252 THR A C 1
ATOM 2087 O O . THR A 1 252 ? -1.792 3.312 -33.686 1.00 29.06 252 THR A O 1
ATOM 2090 N N . THR A 1 253 ? -0.573 4.244 -35.303 1.00 33.19 253 THR A N 1
ATOM 2091 C CA . THR A 1 253 ? 0.074 5.318 -34.522 1.00 33.19 253 THR A CA 1
ATOM 2092 C C . THR A 1 253 ? -0.831 6.446 -34.002 1.00 33.19 253 THR A C 1
ATOM 2094 O O . THR A 1 253 ? -0.319 7.455 -33.536 1.00 33.19 253 THR A O 1
ATOM 2097 N N . ALA A 1 254 ? -2.157 6.289 -33.982 1.00 27.30 254 ALA A N 1
ATOM 2098 C CA . ALA A 1 254 ? -3.060 7.293 -33.395 1.00 27.30 254 ALA A CA 1
ATOM 2099 C C . ALA A 1 254 ? -4.065 6.733 -32.371 1.00 27.30 254 ALA A C 1
ATOM 2101 O O . ALA A 1 254 ? -4.601 7.492 -31.568 1.00 27.30 254 ALA A O 1
ATOM 2102 N N . PHE A 1 255 ? -4.308 5.416 -32.348 1.00 25.67 255 PHE A N 1
ATOM 2103 C CA . PHE A 1 255 ? -5.429 4.842 -31.586 1.00 25.67 255 PHE A CA 1
ATOM 2104 C C . PHE A 1 255 ? -5.029 4.219 -30.233 1.00 25.67 255 PHE A C 1
ATOM 2106 O O . PHE A 1 255 ? -5.881 4.025 -29.374 1.00 25.67 255 PHE A O 1
ATOM 2113 N N . GLN A 1 256 ? -3.737 3.949 -29.998 1.00 31.17 256 GLN A N 1
ATOM 2114 C CA . GLN A 1 256 ? -3.250 3.287 -28.769 1.00 31.17 256 GLN A CA 1
ATOM 2115 C C . GLN A 1 256 ? -2.504 4.208 -27.782 1.00 31.17 256 GLN A C 1
ATOM 2117 O O . GLN A 1 256 ? -2.138 3.763 -26.699 1.00 31.17 256 GLN A O 1
ATOM 2122 N N . MET A 1 257 ? -2.300 5.490 -28.118 1.00 31.31 257 MET A N 1
ATOM 2123 C CA . MET A 1 257 ? -1.737 6.502 -27.200 1.00 31.31 257 MET A CA 1
ATOM 2124 C C . MET A 1 257 ? -2.780 7.095 -26.233 1.00 31.31 257 MET A C 1
ATOM 2126 O O . MET A 1 257 ? -2.406 7.682 -25.220 1.00 31.31 257 MET A O 1
ATOM 2130 N N . ASN A 1 258 ? -4.078 6.926 -26.514 1.00 29.61 258 ASN A N 1
ATOM 2131 C CA . ASN A 1 258 ? -5.184 7.619 -25.832 1.00 29.61 258 ASN A CA 1
ATOM 2132 C C . ASN A 1 258 ? -5.650 6.975 -24.512 1.00 29.61 258 ASN A C 1
ATOM 2134 O O . ASN A 1 258 ? -6.694 7.341 -23.974 1.00 29.61 258 ASN A O 1
ATOM 2138 N N . THR A 1 259 ? -4.887 6.026 -23.977 1.00 35.38 259 THR A N 1
ATOM 2139 C CA . THR A 1 259 ? -5.392 5.034 -23.019 1.00 35.38 259 THR A CA 1
ATOM 2140 C C . THR A 1 259 ? -4.617 4.947 -21.698 1.00 35.38 259 THR A C 1
ATOM 2142 O O . THR A 1 259 ? -4.558 3.913 -21.034 1.00 35.38 259 THR A O 1
ATOM 2145 N N . MET A 1 260 ? -3.989 6.039 -21.261 1.00 38.25 260 MET A N 1
ATOM 2146 C CA . MET A 1 260 ? -3.185 6.008 -20.038 1.00 38.25 260 MET A CA 1
ATOM 2147 C C . MET A 1 260 ? -3.399 7.257 -19.185 1.00 38.25 260 MET A C 1
ATOM 2149 O O . MET A 1 260 ? -2.611 8.188 -19.273 1.00 38.25 260 MET A O 1
ATOM 2153 N N . CYS A 1 261 ? -4.446 7.272 -18.345 1.00 39.25 261 CYS A N 1
ATOM 2154 C CA . CYS A 1 261 ? -4.428 7.882 -17.000 1.00 39.25 261 CYS A CA 1
ATOM 2155 C C . CYS A 1 261 ? -5.796 7.844 -16.282 1.00 39.25 261 CYS A C 1
ATOM 2157 O O . CYS A 1 261 ? -6.523 8.831 -16.230 1.00 39.25 261 CYS A O 1
ATOM 2159 N N . ARG A 1 262 ? -6.064 6.760 -15.540 1.00 38.09 262 ARG A N 1
ATOM 2160 C CA . ARG A 1 262 ? -6.908 6.810 -14.323 1.00 38.09 262 ARG A CA 1
ATOM 2161 C C . ARG A 1 262 ? -6.243 6.239 -13.065 1.00 38.09 262 ARG A C 1
ATOM 2163 O O . ARG A 1 262 ? -6.860 6.220 -12.008 1.00 38.09 262 ARG A O 1
ATOM 2170 N N . CYS A 1 263 ? -4.946 5.913 -13.098 1.00 41.69 263 CYS A N 1
ATOM 2171 C CA . CYS A 1 263 ? -4.206 5.454 -11.909 1.00 41.69 263 CYS A CA 1
ATOM 2172 C C . CYS A 1 263 ? -4.104 6.493 -10.767 1.00 41.69 263 CYS A C 1
ATOM 2174 O O . CYS A 1 263 ? -3.624 6.175 -9.676 1.00 41.69 263 CYS A O 1
ATOM 2176 N N . CYS A 1 264 ? -4.538 7.740 -10.990 1.00 38.03 264 CYS A N 1
ATOM 2177 C CA . CYS A 1 264 ? -4.635 8.758 -9.942 1.00 38.03 264 CYS A CA 1
ATOM 2178 C C . CYS A 1 264 ? -5.872 8.621 -9.047 1.00 38.03 264 CYS A C 1
ATOM 2180 O O . CYS A 1 264 ? -5.880 9.227 -7.975 1.00 38.03 264 CYS A O 1
ATOM 2182 N N . TRP A 1 265 ? -6.873 7.826 -9.430 1.00 33.31 265 TRP A N 1
ATOM 2183 C CA . TRP A 1 265 ? -8.009 7.502 -8.571 1.00 33.31 265 TRP A CA 1
ATOM 2184 C C . TRP A 1 265 ? -7.964 6.017 -8.214 1.00 33.31 265 TRP A C 1
ATOM 2186 O O . TRP A 1 265 ? -8.416 5.171 -8.971 1.00 33.31 265 TRP A O 1
ATOM 2196 N N . ARG A 1 266 ? -7.325 5.744 -7.066 1.00 47.25 266 ARG A N 1
ATOM 2197 C CA . ARG A 1 266 ? -7.485 4.559 -6.200 1.00 47.25 266 ARG A CA 1
ATOM 2198 C C . ARG A 1 266 ? -7.890 3.284 -6.952 1.00 47.25 266 ARG A C 1
ATOM 2200 O O . ARG A 1 266 ? -9.025 2.840 -6.850 1.00 47.25 266 ARG A O 1
ATOM 2207 N N . CYS A 1 267 ? -6.971 2.699 -7.719 1.00 39.34 267 CYS A N 1
ATOM 2208 C CA . CYS A 1 267 ? -7.242 1.410 -8.350 1.00 39.34 267 CYS A CA 1
ATOM 2209 C C . CYS A 1 267 ? -7.381 0.344 -7.260 1.00 39.34 267 CYS A C 1
ATOM 2211 O O . CYS A 1 267 ? -6.391 0.040 -6.605 1.00 39.34 267 CYS A O 1
ATOM 2213 N N . MET A 1 268 ? -8.575 -0.223 -7.092 1.00 44.16 268 MET A N 1
ATOM 2214 C CA . MET A 1 268 ? -8.762 -1.559 -6.540 1.00 44.16 268 MET A CA 1
ATOM 2215 C C . MET A 1 268 ? -8.960 -2.481 -7.744 1.00 44.16 268 MET A C 1
ATOM 2217 O O . MET A 1 268 ? -9.986 -2.436 -8.409 1.00 44.16 268 MET A O 1
ATOM 2221 N N . VAL A 1 269 ? -7.935 -3.265 -8.073 1.00 47.09 269 VAL A N 1
ATOM 2222 C CA . VAL A 1 269 ? -8.039 -4.315 -9.096 1.00 47.09 269 VAL A CA 1
ATOM 2223 C C . VAL A 1 269 ? -8.631 -5.539 -8.420 1.00 47.09 269 VAL A C 1
ATOM 2225 O O . VAL A 1 269 ? -8.057 -5.967 -7.426 1.00 47.09 269 VAL A O 1
ATOM 2228 N N . LEU A 1 270 ? -9.733 -6.070 -8.942 1.00 46.69 270 LEU A N 1
ATOM 2229 C CA . LEU A 1 270 ? -10.377 -7.318 -8.534 1.00 46.69 270 LEU A CA 1
ATOM 2230 C C . LEU A 1 270 ? -9.843 -8.498 -9.342 1.00 46.69 270 LEU A C 1
ATOM 2232 O O . LEU A 1 270 ? -9.977 -8.514 -10.565 1.00 46.69 270 LEU A O 1
ATOM 2236 N N . LYS A 1 271 ? -9.345 -9.529 -8.662 1.00 53.78 271 LYS A N 1
ATOM 2237 C CA . LYS A 1 271 ? -9.010 -10.822 -9.282 1.00 53.78 271 LYS A CA 1
ATOM 2238 C C . LYS A 1 271 ? -10.183 -11.804 -9.225 1.00 53.78 271 LYS A C 1
ATOM 2240 O O . LYS A 1 271 ? -10.765 -11.971 -8.154 1.00 53.78 271 LYS A O 1
ATOM 2245 N N . GLY A 1 272 ? -10.486 -12.480 -10.335 1.00 43.50 272 GLY A N 1
ATOM 2246 C CA . GLY A 1 272 ? -11.474 -13.563 -10.403 1.00 43.50 272 GLY A CA 1
ATOM 2247 C C . GLY A 1 272 ? -11.269 -14.444 -11.639 1.00 43.50 272 GLY A C 1
ATOM 2248 O O . GLY A 1 272 ? -10.832 -13.946 -12.674 1.00 43.50 272 GLY A O 1
ATOM 2249 N N . ASN A 1 273 ? -11.551 -15.745 -11.512 1.00 39.47 273 ASN A N 1
ATOM 2250 C CA . ASN A 1 273 ? -11.599 -16.675 -12.643 1.00 39.47 273 ASN A CA 1
ATOM 2251 C C . ASN A 1 273 ? -12.794 -16.332 -13.541 1.00 39.47 273 ASN A C 1
ATOM 2253 O O . ASN A 1 273 ? -13.890 -16.108 -13.035 1.00 39.47 273 ASN A O 1
ATOM 2257 N N . LEU A 1 274 ? -12.583 -16.349 -14.859 1.00 37.84 274 LEU A N 1
ATOM 2258 C CA . LEU A 1 274 ? -13.633 -16.169 -15.872 1.00 37.84 274 LEU A CA 1
ATOM 2259 C C . LEU A 1 274 ? -14.535 -17.409 -16.050 1.00 37.84 274 LEU A C 1
ATOM 2261 O O . LEU A 1 274 ? -15.498 -17.344 -16.799 1.00 37.84 274 LEU A O 1
ATOM 2265 N N . ASN A 1 275 ? -14.252 -18.520 -15.359 1.00 31.77 275 ASN A N 1
ATOM 2266 C CA . ASN A 1 275 ? -14.919 -19.810 -15.575 1.00 31.77 275 ASN A CA 1
ATOM 2267 C C . ASN A 1 275 ? -15.479 -20.395 -14.267 1.00 31.77 275 ASN A C 1
ATOM 2269 O O . ASN A 1 275 ? -14.987 -21.413 -13.783 1.00 31.77 275 ASN A O 1
ATOM 2273 N N . ALA A 1 276 ? -16.463 -19.733 -13.669 1.00 31.14 276 ALA A N 1
ATOM 2274 C CA . ALA A 1 276 ? -17.270 -20.320 -12.601 1.00 31.14 276 ALA A CA 1
ATOM 2275 C C . ALA A 1 276 ? -18.733 -19.909 -12.811 1.00 31.14 276 ALA A C 1
ATOM 2277 O O . ALA A 1 276 ? -19.209 -18.959 -12.191 1.00 31.14 276 ALA A O 1
ATOM 2278 N N . GLU A 1 277 ? -19.378 -20.597 -13.753 1.00 30.16 277 GLU A N 1
ATOM 2279 C CA . GLU A 1 277 ? -20.813 -20.909 -13.705 1.00 30.16 277 GLU A CA 1
ATOM 2280 C C . GLU A 1 277 ? -20.974 -22.307 -13.102 1.00 30.16 277 GLU A C 1
ATOM 2282 O O . GLU A 1 277 ? -20.125 -23.177 -13.424 1.00 30.16 277 GLU A O 1
#

InterPro domains:
  IPR003406 Glycosyl transferase, family 14 [PF02485] (38-197)
  IPR044174 Glycosyltransferase BC10-like [PTHR31042] (36-240)

Sequence (277 aa):
MLNSLQIVQYVVALETVYATYLLDFSLMNHERAYIKICFPLYNFSFIYNYLMASPRSFVDSFLDKKDGRYNPKMSPYIPMSKWRKGSQWITLIRKHAEVVADDDAVFPVFKIFCKRRPPLEASKGKKNMKLQKQHNCIPDEHYVQTLLAMYDFDGELERRTITYTEWNESVTNMEKKGWHPITFSYADAGPVQIKRIKDIRNVYYASEYRTEWCRSNSTLVTCFLFARKFSRGAAMRLLNEGAVSRNFKSSTTAFQMNTMCRCCWRCMVLKGNLNAE

Radius of gyration: 20.0 Å; chains: 1; bounding box: 41×55×60 Å

Secondary structure (DSSP, 8-state):
---HHHHHTTEEEHHHHHHHHT--GGGGSSS-TT-PEEEESS-HHHHHHHHHT--SEE---B---SS----GGGTTTS-GGG--B--S-EEEEHHHHHHHHS-SSHHHHHHHH--PPPPP-GGGHHHHHHHHTS----GGGTHHHHHHHHTTGGGGEESS-SEEE---TT---TTTS-SSPPPB-TGGGSHHHHHHHHT--EEEETTTTEEEE-EETTEE--S-SEEEEE-HHHHHHHHHTTSS-----SS-TTTSSS----TTS--EEEE--S---

pLDDT: mean 71.78, std 23.61, range [25.67, 97.0]